Protein AF-A0A5C9B5H5-F1 (afdb_monomer_lite)

Foldseek 3Di:
DQDQPDPDPPCPLPGDGDDDDDDDQDDFDADPVPRDGDDDDDPPDPPDPQPQPPPRDPPVSCVCVLLPLVNLVNLLLVLQVLVCVQQVAGLFPVSNPDDPVGDGVDPVVSVVLSVVCNVVSNPPVVSNCVSCPDPLSVFAQDDDPVCPPPPNNSPHGDDDDDALQRVQQVLCVQFVFHFDFPPDDPPDGSVNDPFQDDDDPVPDDTTLSSVSNVVCFTARPSDPDPVSGDNDDDPVNVCCVPPNPSSVVSVPDPDTPVNVVVPDPDDPVRSD

Structure (mmCIF, N/CA/C/O backbone):
data_AF-A0A5C9B5H5-F1
#
_entry.id   AF-A0A5C9B5H5-F1
#
loop_
_atom_site.group_PDB
_atom_site.id
_atom_site.type_symbol
_atom_site.label_atom_id
_atom_site.label_alt_id
_atom_site.label_comp_id
_atom_site.label_asym_id
_atom_site.label_entity_id
_atom_site.label_seq_id
_atom_site.pdbx_PDB_ins_code
_atom_site.Cartn_x
_atom_site.Cartn_y
_atom_site.Cartn_z
_atom_site.occupancy
_atom_site.B_iso_or_equiv
_atom_site.auth_seq_id
_atom_site.auth_comp_id
_atom_site.auth_asym_id
_atom_site.auth_atom_id
_atom_site.pdbx_PDB_model_num
ATOM 1 N N . MET A 1 1 ? 6.352 35.646 -6.999 1.00 45.19 1 MET A N 1
ATOM 2 C CA . MET A 1 1 ? 7.616 35.586 -6.238 1.00 45.19 1 MET A CA 1
ATOM 3 C C . MET A 1 1 ? 7.716 34.156 -5.743 1.00 45.19 1 MET A C 1
ATOM 5 O O . MET A 1 1 ? 6.856 33.749 -4.980 1.00 45.19 1 MET A O 1
ATOM 9 N N . LEU A 1 2 ? 8.652 33.374 -6.286 1.00 51.72 2 LEU A N 1
ATOM 10 C CA . LEU A 1 2 ? 8.921 31.999 -5.851 1.00 51.72 2 LEU A CA 1
ATOM 11 C C . LEU A 1 2 ? 9.786 32.092 -4.595 1.00 51.72 2 LEU A C 1
ATOM 13 O O . LEU A 1 2 ? 11.011 32.042 -4.676 1.00 51.72 2 LEU A O 1
ATOM 17 N N . GLU A 1 3 ? 9.171 32.384 -3.458 1.00 57.03 3 GLU A N 1
ATOM 18 C CA . GLU A 1 3 ? 9.896 32.457 -2.195 1.00 57.03 3 GLU A CA 1
ATOM 19 C C . GLU A 1 3 ? 9.933 31.065 -1.573 1.00 57.03 3 GLU A C 1
ATOM 21 O O . GLU A 1 3 ? 8.892 30.519 -1.231 1.00 57.03 3 GLU A O 1
ATOM 26 N N . ASN A 1 4 ? 11.132 30.487 -1.453 1.00 61.94 4 ASN A N 1
ATOM 27 C CA . ASN A 1 4 ? 11.385 29.370 -0.547 1.00 61.94 4 ASN A CA 1
ATOM 28 C C . ASN A 1 4 ? 12.061 29.940 0.698 1.00 61.94 4 ASN A C 1
ATOM 30 O O . ASN A 1 4 ? 13.292 30.058 0.749 1.00 61.94 4 ASN A O 1
ATOM 34 N N . ASN A 1 5 ? 11.249 30.344 1.668 1.00 63.22 5 ASN A N 1
ATOM 35 C CA . ASN A 1 5 ? 11.733 30.954 2.898 1.00 63.22 5 ASN A CA 1
ATOM 36 C C . ASN A 1 5 ? 12.211 29.858 3.851 1.00 63.22 5 ASN A C 1
ATOM 38 O O . ASN A 1 5 ? 11.531 29.504 4.814 1.00 63.22 5 ASN A O 1
ATOM 42 N N . ARG A 1 6 ? 13.404 29.321 3.565 1.00 59.59 6 ARG A N 1
ATOM 43 C CA . ARG A 1 6 ? 14.090 28.393 4.466 1.00 59.59 6 ARG A CA 1
ATOM 44 C C . ARG A 1 6 ? 14.210 29.020 5.849 1.00 59.59 6 ARG A C 1
ATOM 46 O O . ARG A 1 6 ? 14.736 30.125 5.998 1.00 59.59 6 ARG A O 1
ATOM 53 N N . ARG A 1 7 ? 13.702 28.312 6.851 1.00 63.50 7 ARG A N 1
ATOM 54 C CA . ARG A 1 7 ? 13.659 28.756 8.243 1.00 63.50 7 ARG A CA 1
ATOM 55 C C . ARG A 1 7 ? 14.968 28.433 8.963 1.00 63.50 7 ARG A C 1
ATOM 57 O O . ARG A 1 7 ? 15.352 29.186 9.855 1.00 63.50 7 ARG A O 1
ATOM 64 N N . ASP A 1 8 ? 15.678 27.363 8.580 1.00 65.56 8 ASP A N 1
ATOM 65 C CA . ASP A 1 8 ? 17.023 27.051 9.091 1.00 65.56 8 ASP A CA 1
ATOM 66 C C . ASP A 1 8 ? 17.850 26.137 8.154 1.00 65.56 8 ASP A C 1
ATOM 68 O O . ASP A 1 8 ? 17.659 26.135 6.949 1.00 65.56 8 ASP A O 1
ATOM 72 N N . LYS A 1 9 ? 18.871 25.434 8.674 1.00 63.06 9 LYS A N 1
ATOM 73 C CA . LYS A 1 9 ? 19.721 24.509 7.891 1.00 63.06 9 LYS A CA 1
ATOM 74 C C . LYS A 1 9 ? 19.191 23.069 7.855 1.00 63.06 9 LYS A C 1
ATOM 76 O O . LYS A 1 9 ? 19.747 22.246 7.134 1.00 63.06 9 LYS A O 1
ATOM 81 N N . ASN A 1 10 ? 18.171 22.763 8.655 1.00 57.28 10 ASN A N 1
ATOM 82 C CA . ASN A 1 10 ? 17.611 21.424 8.841 1.00 57.28 10 ASN A CA 1
ATOM 83 C C . ASN A 1 10 ? 16.312 21.223 8.041 1.00 57.28 10 ASN A C 1
ATOM 85 O O . ASN A 1 10 ? 15.634 20.214 8.212 1.00 57.28 10 ASN A O 1
ATOM 89 N N . ASP A 1 11 ? 15.933 22.184 7.202 1.00 59.56 11 ASP A N 1
ATOM 90 C CA . ASP A 1 11 ? 14.766 22.153 6.315 1.00 59.56 11 ASP A CA 1
ATOM 91 C C . ASP A 1 11 ? 15.135 21.726 4.883 1.00 59.56 11 ASP A C 1
ATOM 93 O O . ASP A 1 11 ? 14.409 21.985 3.931 1.00 59.56 11 ASP A O 1
ATOM 97 N N . SER A 1 12 ? 16.258 21.023 4.703 1.00 61.53 12 SER A N 1
ATOM 98 C CA . SER A 1 12 ? 16.787 20.643 3.385 1.00 61.53 12 SER A CA 1
ATOM 99 C C . SER A 1 12 ? 15.827 19.822 2.515 1.00 61.53 12 SER A C 1
ATOM 101 O O . SER A 1 12 ? 16.039 19.733 1.305 1.00 61.53 12 SER A O 1
ATOM 103 N N . HIS A 1 13 ? 14.790 19.235 3.114 1.00 64.94 13 HIS A N 1
ATOM 104 C CA . HIS A 1 13 ? 13.766 18.432 2.443 1.00 64.94 13 HIS A CA 1
ATOM 105 C C . HIS A 1 13 ? 12.371 19.078 2.459 1.00 64.94 13 HIS A C 1
ATOM 107 O O . HIS A 1 13 ? 11.428 18.472 1.958 1.00 64.94 13 HIS A O 1
ATOM 113 N N . GLU A 1 14 ? 12.224 20.281 3.017 1.00 62.62 14 GLU A N 1
ATOM 114 C CA . GLU A 1 14 ? 10.952 20.993 3.130 1.00 62.62 14 GLU A CA 1
ATOM 115 C C . GLU A 1 14 ? 11.030 22.304 2.336 1.00 62.62 14 GLU A C 1
ATOM 117 O O . GLU A 1 14 ? 11.987 23.069 2.445 1.00 62.62 14 GLU A O 1
ATOM 122 N N . PHE A 1 15 ? 10.041 22.538 1.477 1.00 63.75 15 PHE A N 1
ATOM 123 C CA . PHE A 1 15 ? 9.912 23.785 0.728 1.00 63.75 15 PHE A CA 1
ATOM 124 C C . PHE A 1 15 ? 8.739 24.566 1.315 1.00 63.75 15 PHE A C 1
ATOM 126 O O . PHE A 1 15 ? 7.599 24.110 1.241 1.00 63.75 15 PHE A O 1
ATOM 133 N N . ASP A 1 16 ? 9.025 25.728 1.903 1.00 63.22 16 ASP A N 1
ATOM 134 C CA . ASP A 1 16 ? 8.002 26.634 2.428 1.00 63.22 16 ASP A CA 1
ATOM 135 C C . ASP A 1 16 ? 7.715 27.711 1.374 1.00 63.22 16 ASP A C 1
ATOM 137 O O . ASP A 1 16 ? 8.462 28.686 1.255 1.00 63.22 16 ASP A O 1
ATOM 141 N N . GLY A 1 17 ? 6.684 27.473 0.553 1.00 68.00 17 GLY A N 1
ATOM 142 C CA . GLY A 1 17 ? 6.250 28.360 -0.531 1.00 68.00 17 GLY A CA 1
ATOM 143 C C . GLY A 1 17 ? 5.929 27.639 -1.845 1.00 68.00 17 GLY A C 1
ATOM 144 O O . GLY A 1 17 ? 5.701 26.429 -1.880 1.00 68.00 17 GLY A O 1
ATOM 145 N N . GLU A 1 18 ? 5.882 28.390 -2.947 1.00 69.00 18 GLU A N 1
ATOM 146 C CA . GLU A 1 18 ? 5.609 27.849 -4.285 1.00 69.00 18 GLU A CA 1
ATOM 147 C C . GLU A 1 18 ? 6.889 27.326 -4.950 1.00 69.00 18 GLU A C 1
ATOM 149 O O . GLU A 1 18 ? 7.881 28.047 -5.085 1.00 69.00 18 GLU A O 1
ATOM 154 N N . GLN A 1 19 ? 6.848 26.081 -5.433 1.00 69.25 19 GLN A N 1
ATOM 155 C CA . GLN A 1 19 ? 7.925 25.483 -6.216 1.00 69.25 19 GLN A CA 1
ATOM 156 C C . GLN A 1 19 ? 7.502 25.332 -7.679 1.00 69.25 19 GLN A C 1
ATOM 158 O O . GLN A 1 19 ? 6.581 24.583 -8.000 1.00 69.25 19 GLN A O 1
ATOM 163 N N . LEU A 1 20 ? 8.228 25.995 -8.582 1.00 74.50 20 LEU A N 1
ATOM 164 C CA . LEU A 1 20 ? 8.166 25.700 -10.012 1.00 74.50 20 LEU A CA 1
ATOM 165 C C . LEU A 1 20 ? 9.293 24.734 -10.365 1.00 74.50 20 LEU A C 1
ATOM 167 O O . LEU A 1 20 ? 10.471 25.092 -10.343 1.00 74.50 20 LEU A O 1
ATOM 171 N N . VAL A 1 21 ? 8.920 23.499 -10.687 1.00 74.25 21 VAL A N 1
ATOM 172 C CA . VAL A 1 21 ? 9.839 22.508 -11.248 1.00 74.25 21 VAL A CA 1
ATOM 173 C C . VAL A 1 21 ? 9.784 22.640 -12.763 1.00 74.25 21 VAL A C 1
ATOM 175 O O . VAL A 1 21 ? 8.782 22.305 -13.389 1.00 74.25 21 VAL A O 1
ATOM 178 N N . LEU A 1 22 ? 10.859 23.160 -13.349 1.00 76.62 22 LEU A N 1
ATOM 179 C CA . LEU A 1 22 ? 11.021 23.250 -14.797 1.00 76.62 22 LEU A CA 1
ATOM 180 C C . LEU A 1 22 ? 11.873 22.076 -15.278 1.00 76.62 22 LEU A C 1
ATOM 182 O O . LEU A 1 22 ? 12.893 21.749 -14.669 1.00 76.62 22 LEU A O 1
ATOM 186 N N . ILE A 1 23 ? 11.471 21.458 -16.386 1.00 72.31 23 ILE A N 1
ATOM 187 C CA . ILE A 1 23 ? 12.303 20.472 -17.075 1.00 72.31 23 ILE A CA 1
ATOM 188 C C . ILE A 1 23 ? 13.413 21.256 -17.779 1.00 72.31 23 ILE A C 1
ATOM 190 O O . ILE A 1 23 ? 13.152 22.009 -18.713 1.00 72.31 23 ILE A O 1
ATOM 194 N N . GLY A 1 24 ? 14.643 21.139 -17.278 1.00 68.81 24 GLY A N 1
ATOM 195 C CA . GLY A 1 24 ? 15.798 21.801 -17.882 1.00 68.81 24 GLY A CA 1
ATOM 196 C C . GLY A 1 24 ? 16.137 21.216 -19.254 1.00 68.81 24 GLY A C 1
ATOM 197 O O . GLY A 1 24 ? 15.917 20.029 -19.500 1.00 68.81 24 GLY A O 1
ATOM 198 N N . GLU A 1 25 ? 16.720 22.037 -20.131 1.00 66.62 25 GLU A N 1
ATOM 199 C CA . GLU A 1 25 ? 17.268 21.562 -21.403 1.00 66.62 25 GLU A CA 1
ATOM 200 C C . GLU A 1 25 ? 18.340 20.490 -21.141 1.00 66.62 25 GLU A C 1
ATOM 202 O O . GLU A 1 25 ? 19.227 20.642 -20.293 1.00 66.62 25 GLU A O 1
ATOM 207 N N . GLY A 1 26 ? 18.186 19.347 -21.813 1.00 64.31 26 GLY A N 1
ATOM 208 C CA . GLY A 1 26 ? 18.830 18.093 -21.443 1.00 64.31 26 GLY A CA 1
ATOM 209 C C . GLY A 1 26 ? 20.351 18.134 -21.557 1.00 64.31 26 GLY A C 1
ATOM 210 O O . GLY A 1 26 ? 20.898 17.988 -22.646 1.00 64.31 26 GLY A O 1
ATOM 211 N N . LYS A 1 27 ? 21.048 18.219 -20.419 1.00 66.88 27 LYS A N 1
ATOM 212 C CA . LYS A 1 27 ? 22.466 17.845 -20.358 1.00 66.88 27 LYS A CA 1
ATOM 213 C C . LYS A 1 27 ? 22.592 16.360 -20.687 1.00 66.88 27 LYS A C 1
ATOM 215 O O . LYS A 1 27 ? 21.890 15.526 -20.110 1.00 66.88 27 LYS A O 1
ATOM 220 N N . GLU A 1 28 ? 23.457 16.024 -21.634 1.00 75.62 28 GLU A N 1
ATOM 221 C CA . GLU A 1 28 ? 23.767 14.626 -21.913 1.00 75.62 28 GLU A CA 1
ATOM 222 C C . GLU A 1 28 ? 24.648 14.058 -20.801 1.00 75.62 28 GLU A C 1
ATOM 224 O O . GLU A 1 28 ? 25.483 14.756 -20.225 1.00 75.62 28 GLU A O 1
ATOM 229 N N . VAL A 1 29 ? 24.424 12.790 -20.457 1.00 83.44 29 VAL A N 1
ATOM 230 C CA . VAL A 1 29 ? 25.244 12.113 -19.453 1.00 83.44 29 VAL A CA 1
ATOM 231 C C . VAL A 1 29 ? 26.557 11.723 -20.117 1.00 83.44 29 VAL A C 1
ATOM 233 O O . VAL A 1 29 ? 26.561 10.996 -21.109 1.00 83.44 29 VAL A O 1
ATOM 236 N N . GLU A 1 30 ? 27.671 12.195 -19.571 1.00 87.62 30 GLU A N 1
ATOM 237 C CA . GLU A 1 30 ? 29.000 11.805 -20.032 1.00 87.62 30 GLU A CA 1
ATOM 238 C C . GLU A 1 30 ? 29.444 10.504 -19.367 1.00 87.62 30 GLU A C 1
ATOM 240 O O . GLU A 1 30 ? 29.241 10.271 -18.174 1.00 87.62 30 GLU A O 1
ATOM 245 N N . HIS A 1 31 ? 30.086 9.637 -20.143 1.00 85.50 31 HIS A N 1
ATOM 246 C CA . HIS A 1 31 ? 30.680 8.424 -19.613 1.00 85.50 31 HIS A CA 1
ATOM 247 C C . HIS A 1 31 ? 31.896 8.785 -18.737 1.00 85.50 31 HIS A C 1
ATOM 249 O O . HIS A 1 31 ? 32.876 9.317 -19.269 1.00 85.50 31 HIS A O 1
ATOM 255 N N . PRO A 1 32 ? 31.925 8.421 -17.440 1.00 86.81 32 PRO A N 1
ATOM 256 C CA . PRO A 1 32 ? 32.928 8.919 -16.491 1.00 86.81 32 PRO A CA 1
ATOM 257 C C . PRO A 1 32 ? 34.370 8.558 -16.873 1.00 86.81 32 PRO A C 1
ATOM 259 O O . PRO A 1 32 ? 35.293 9.310 -16.590 1.00 86.81 32 PRO A O 1
ATOM 262 N N . GLY A 1 33 ? 34.574 7.426 -17.557 1.00 89.56 33 GLY A N 1
ATOM 263 C CA . GLY A 1 33 ? 35.902 7.005 -18.017 1.00 89.56 33 GLY A CA 1
ATOM 264 C C . GLY A 1 33 ? 36.345 7.549 -19.381 1.00 89.56 33 GLY A C 1
ATOM 265 O O . GLY A 1 33 ? 37.522 7.450 -19.700 1.00 89.56 33 GLY A O 1
ATOM 266 N N . THR A 1 34 ? 35.437 8.072 -20.218 1.00 88.81 34 THR A N 1
ATOM 267 C CA . THR A 1 34 ? 35.788 8.497 -21.594 1.00 88.81 34 THR A CA 1
ATOM 268 C C . THR A 1 34 ? 35.436 9.950 -21.899 1.00 88.81 34 THR A C 1
ATOM 270 O O . THR A 1 34 ? 35.862 10.451 -22.936 1.00 88.81 34 THR A O 1
ATOM 273 N N . GLY A 1 35 ? 34.648 10.616 -21.046 1.00 86.12 35 GLY A N 1
ATOM 274 C CA . GLY A 1 35 ? 34.147 11.978 -21.263 1.00 86.12 35 GLY A CA 1
ATOM 275 C C . GLY A 1 35 ? 33.206 12.112 -22.464 1.00 86.12 35 GLY A C 1
ATOM 276 O O . GLY A 1 35 ? 32.806 13.211 -22.823 1.00 86.12 35 GLY A O 1
ATOM 277 N N . LYS A 1 36 ? 32.863 11.005 -23.136 1.00 87.38 36 LYS A N 1
ATOM 278 C CA . LYS A 1 36 ? 31.968 11.028 -24.293 1.00 87.38 36 LYS A CA 1
ATOM 279 C C . LYS A 1 36 ? 30.525 11.038 -23.824 1.00 87.38 36 LYS A C 1
ATOM 281 O O . LYS A 1 36 ? 30.162 10.276 -22.926 1.00 87.38 36 LYS A O 1
ATOM 286 N N . SER A 1 37 ? 29.705 11.837 -24.496 1.00 84.38 37 SER A N 1
ATOM 287 C CA . SER A 1 37 ? 28.258 11.788 -24.330 1.00 84.38 37 SER A CA 1
ATOM 288 C C . SER A 1 37 ? 27.713 10.385 -24.624 1.00 84.38 37 SER A C 1
ATOM 290 O O . SER A 1 37 ? 28.080 9.742 -25.616 1.00 84.38 37 SER A O 1
ATOM 292 N N . VAL A 1 38 ? 26.834 9.913 -23.743 1.00 83.56 38 VAL A N 1
ATOM 293 C CA . VAL A 1 38 ? 26.143 8.632 -23.855 1.00 83.56 38 VAL A CA 1
ATOM 294 C C . VAL A 1 38 ? 24.734 8.870 -24.385 1.00 83.56 38 VAL A C 1
ATOM 296 O O . VAL A 1 38 ? 23.916 9.540 -23.754 1.00 83.56 38 VAL A O 1
ATOM 299 N N . LYS A 1 39 ? 24.417 8.251 -25.527 1.00 78.94 39 LYS A N 1
ATOM 300 C CA . LYS A 1 39 ? 23.046 8.244 -26.044 1.00 78.94 39 LYS A CA 1
ATOM 301 C C . LYS A 1 39 ? 22.150 7.377 -25.150 1.00 78.94 39 LYS A C 1
ATOM 303 O O . LYS A 1 39 ? 22.544 6.251 -24.827 1.00 78.94 39 LYS A O 1
ATOM 308 N N . PRO A 1 40 ? 20.953 7.857 -24.766 1.00 78.69 40 PRO A N 1
ATOM 309 C CA . PRO A 1 40 ? 20.030 7.071 -23.961 1.00 78.69 40 PRO A CA 1
ATOM 310 C C . PRO A 1 40 ? 19.573 5.822 -24.721 1.00 78.69 40 PRO A C 1
ATOM 312 O O . PRO A 1 40 ? 19.492 5.810 -25.950 1.00 78.69 40 PRO A O 1
ATOM 315 N N . ARG A 1 41 ? 19.260 4.766 -23.968 1.00 79.12 41 ARG A N 1
ATOM 316 C CA . ARG A 1 41 ? 18.706 3.510 -24.480 1.00 79.12 41 ARG A CA 1
ATOM 317 C C . ARG A 1 41 ? 17.720 2.931 -23.477 1.00 79.12 41 ARG A C 1
ATOM 319 O O . ARG A 1 41 ? 17.881 3.137 -22.274 1.00 79.12 41 ARG A O 1
ATOM 326 N N . PHE A 1 42 ? 16.752 2.169 -23.965 1.00 82.25 42 PHE A N 1
ATOM 327 C CA . PHE A 1 42 ? 15.857 1.418 -23.099 1.00 82.25 42 PHE A CA 1
ATOM 328 C C . PHE A 1 42 ? 16.521 0.143 -22.576 1.00 82.25 42 PHE A C 1
ATOM 330 O O . PHE A 1 42 ? 17.513 -0.358 -23.118 1.00 82.25 42 PHE A O 1
ATOM 337 N N . LEU A 1 43 ? 15.984 -0.383 -21.478 1.00 82.19 43 LEU A N 1
ATOM 338 C CA . LEU A 1 43 ? 16.481 -1.620 -20.895 1.00 82.19 43 LEU A CA 1
ATOM 339 C C . LEU A 1 43 ? 16.185 -2.796 -21.837 1.00 82.19 43 LEU A C 1
ATOM 341 O O . LEU A 1 43 ? 15.098 -2.895 -22.397 1.00 82.19 43 LEU A O 1
ATOM 345 N N . SER A 1 44 ? 17.148 -3.709 -21.986 1.00 74.56 44 SER A N 1
ATOM 346 C CA . SER A 1 44 ? 17.004 -4.937 -22.785 1.00 74.56 44 SER A CA 1
ATOM 347 C C . SER A 1 44 ? 16.702 -4.738 -24.284 1.00 74.56 44 SER A C 1
ATOM 349 O O . SER A 1 44 ? 16.398 -5.716 -24.961 1.00 74.56 44 SER A O 1
ATOM 351 N N . THR A 1 45 ? 16.856 -3.530 -24.842 1.00 68.62 45 THR A N 1
ATOM 352 C CA . THR A 1 45 ? 16.792 -3.323 -26.298 1.00 68.62 45 THR A CA 1
ATOM 353 C C . THR A 1 45 ? 18.155 -3.591 -26.957 1.00 68.62 45 THR A C 1
ATOM 355 O O . THR A 1 45 ? 19.182 -3.143 -26.429 1.00 68.62 45 THR A O 1
ATOM 358 N N . PRO A 1 46 ? 18.203 -4.291 -28.112 1.00 63.28 46 PRO A N 1
ATOM 359 C CA . PRO A 1 46 ? 19.422 -4.401 -28.914 1.00 63.28 46 PRO A CA 1
ATOM 360 C C . PRO A 1 46 ? 19.926 -3.014 -29.352 1.00 63.28 46 PRO A C 1
ATOM 362 O O . PRO A 1 46 ? 19.218 -2.023 -29.204 1.00 63.28 46 PRO A O 1
ATOM 365 N N . HIS A 1 47 ? 21.145 -2.935 -29.901 1.00 53.94 47 HIS A N 1
ATOM 366 C CA . HIS A 1 47 ? 21.910 -1.701 -30.195 1.00 53.94 47 HIS A CA 1
ATOM 367 C C . HIS A 1 47 ? 21.273 -0.745 -31.235 1.00 53.94 47 HIS A C 1
ATOM 369 O O . HIS A 1 47 ? 21.947 0.137 -31.765 1.00 53.94 47 HIS A O 1
ATOM 375 N N . SER A 1 48 ? 19.994 -0.920 -31.560 1.00 50.31 48 SER A N 1
ATOM 376 C CA . SER A 1 48 ? 19.270 -0.073 -32.497 1.00 50.31 48 SER A CA 1
ATOM 377 C C . SER A 1 48 ? 19.000 1.301 -31.874 1.00 50.31 48 SER A C 1
ATOM 379 O O . SER A 1 48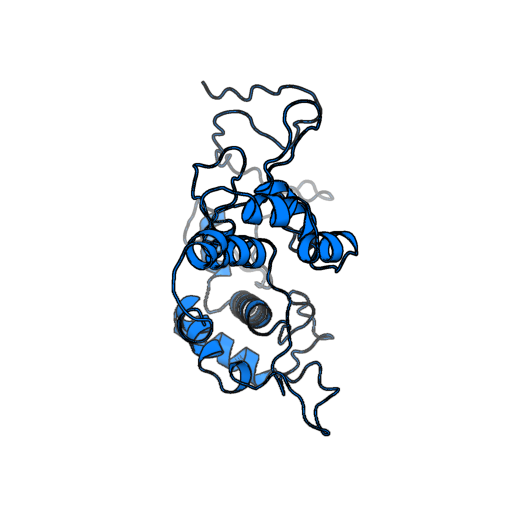 ? 18.658 1.371 -30.689 1.00 50.31 48 SER A O 1
ATOM 381 N N . PRO A 1 49 ? 19.128 2.398 -32.643 1.00 54.31 49 PRO A N 1
ATOM 382 C CA . PRO A 1 49 ? 18.724 3.715 -32.173 1.00 54.31 49 PRO A CA 1
ATOM 383 C C . PRO A 1 49 ? 17.257 3.687 -31.737 1.00 54.31 49 PRO A C 1
ATOM 385 O O . PRO A 1 49 ? 16.422 3.043 -32.376 1.00 54.31 49 PRO A O 1
ATOM 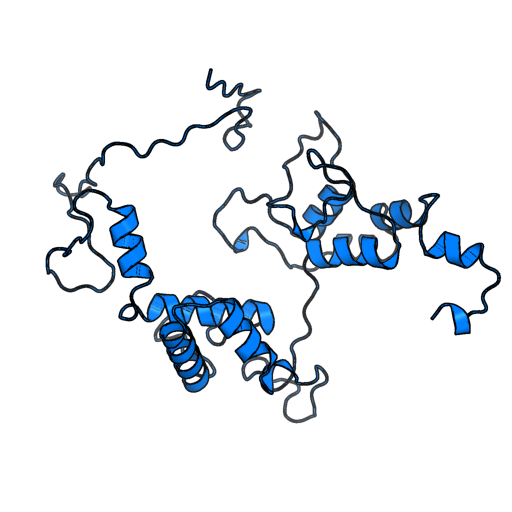388 N N . LEU A 1 50 ? 16.968 4.376 -30.632 1.00 60.75 50 LEU A N 1
ATOM 389 C CA . LEU A 1 50 ? 15.609 4.588 -30.156 1.00 60.75 50 LEU A CA 1
ATOM 390 C C . LEU A 1 50 ? 14.803 5.235 -31.285 1.00 60.75 50 LEU A C 1
ATOM 392 O O . LEU A 1 50 ? 15.102 6.356 -31.691 1.00 60.75 50 LEU A O 1
ATOM 396 N N . SER A 1 51 ? 13.794 4.533 -31.798 1.00 58.34 51 SER A N 1
ATOM 397 C CA . SER A 1 51 ? 12.757 5.184 -32.589 1.00 58.34 51 SER A CA 1
ATOM 398 C C . SER A 1 51 ? 11.916 5.969 -31.592 1.00 58.34 51 SER A C 1
ATOM 400 O O . SER A 1 51 ? 11.089 5.390 -30.894 1.00 58.34 51 SER A O 1
ATOM 402 N N . THR A 1 52 ? 12.220 7.253 -31.434 1.00 64.12 52 THR A N 1
ATOM 403 C CA . THR A 1 52 ? 11.539 8.146 -30.497 1.00 64.12 52 THR A CA 1
ATOM 404 C C . THR A 1 52 ? 10.363 8.802 -31.217 1.00 64.12 52 THR A C 1
ATOM 406 O O . THR A 1 52 ? 10.603 9.710 -32.018 1.00 64.12 52 THR A O 1
ATOM 409 N N . PRO A 1 53 ? 9.107 8.365 -30.999 1.00 63.75 53 PRO A N 1
ATOM 410 C CA . PRO A 1 53 ? 7.938 9.043 -31.567 1.00 63.75 53 PRO A CA 1
ATOM 411 C C . PRO A 1 53 ? 7.857 10.514 -31.137 1.00 63.75 53 PRO A C 1
ATOM 413 O O . PRO A 1 53 ? 7.319 11.341 -31.869 1.00 63.75 53 PRO A O 1
ATOM 416 N N . HIS A 1 54 ? 8.457 10.852 -29.994 1.00 73.75 54 HIS A N 1
ATOM 417 C CA . HIS A 1 54 ? 8.567 12.213 -29.491 1.00 73.75 54 HIS A CA 1
ATOM 418 C C . HIS A 1 54 ? 10.013 12.694 -29.650 1.00 73.75 54 HIS A C 1
ATOM 420 O O . HIS A 1 54 ? 10.863 12.362 -28.826 1.00 73.75 54 HIS A O 1
ATOM 426 N N . SER A 1 55 ? 10.316 13.445 -30.716 1.00 66.69 55 SER A N 1
ATOM 427 C CA . SER A 1 55 ? 11.686 13.889 -31.046 1.00 66.69 55 SER A CA 1
ATOM 428 C C . SER A 1 55 ? 12.390 14.610 -29.895 1.00 66.69 55 SER A C 1
ATOM 430 O O . SER A 1 55 ? 13.594 14.439 -29.720 1.00 66.69 55 SER A O 1
ATOM 432 N N . ASP A 1 56 ? 11.628 15.342 -29.078 1.00 71.81 56 ASP A N 1
ATOM 433 C CA . ASP A 1 56 ? 12.179 16.269 -28.086 1.00 71.81 56 ASP A CA 1
ATOM 434 C C . ASP A 1 56 ? 11.787 15.939 -26.635 1.00 71.81 56 ASP A C 1
ATOM 436 O O . ASP A 1 56 ? 12.304 16.556 -25.705 1.00 71.81 56 ASP A O 1
ATOM 440 N N . ASP A 1 57 ? 10.934 14.929 -26.406 1.00 79.69 57 ASP A N 1
ATOM 441 C CA . ASP A 1 57 ? 10.473 14.566 -25.059 1.00 79.69 57 ASP A CA 1
ATOM 442 C C . ASP A 1 57 ? 10.937 13.164 -24.644 1.00 79.69 57 ASP A C 1
ATOM 444 O O . ASP A 1 57 ? 10.322 12.131 -24.923 1.00 79.69 57 ASP A O 1
ATOM 448 N N . ARG A 1 58 ? 12.067 13.125 -23.933 1.00 78.81 58 ARG A N 1
ATOM 449 C CA . ARG A 1 58 ? 12.642 11.882 -23.402 1.00 78.81 58 ARG A CA 1
ATOM 450 C C . ARG A 1 58 ? 11.731 11.204 -22.372 1.00 78.81 58 ARG A C 1
ATOM 452 O O . ARG A 1 58 ? 11.768 9.979 -22.287 1.00 78.81 58 ARG A O 1
ATOM 459 N N . LEU A 1 59 ? 10.937 11.958 -21.607 1.00 81.88 59 LEU A N 1
ATOM 460 C CA . LEU A 1 59 ? 10.053 11.396 -20.582 1.00 81.88 59 LEU A CA 1
ATOM 461 C C . LEU A 1 59 ? 8.862 10.687 -21.223 1.00 81.88 59 LEU A C 1
ATOM 463 O O . LEU A 1 59 ? 8.559 9.562 -20.829 1.00 81.88 59 LEU A O 1
ATOM 467 N N . LEU A 1 60 ? 8.255 11.289 -22.250 1.00 83.75 60 LEU A N 1
ATOM 468 C CA . LEU A 1 60 ? 7.182 10.643 -23.012 1.00 83.75 60 LEU A CA 1
ATOM 469 C C . LEU A 1 60 ? 7.668 9.365 -23.699 1.00 83.75 60 LEU A C 1
ATOM 471 O O . LEU A 1 60 ? 7.036 8.324 -23.562 1.00 83.75 60 LEU A O 1
ATOM 475 N N . ASN A 1 61 ? 8.848 9.392 -24.328 1.00 84.81 61 ASN A N 1
ATOM 476 C CA . ASN A 1 61 ? 9.418 8.181 -24.928 1.00 84.81 61 ASN A CA 1
ATOM 477 C C . ASN A 1 61 ? 9.616 7.052 -23.894 1.00 84.81 61 ASN A C 1
ATOM 479 O O . ASN A 1 61 ? 9.359 5.886 -24.194 1.00 84.81 61 ASN A O 1
ATOM 483 N N . VAL A 1 62 ? 10.080 7.374 -22.678 1.00 85.75 62 VAL A N 1
ATOM 484 C CA . VAL A 1 62 ? 10.205 6.388 -21.590 1.00 85.75 62 VAL A CA 1
ATOM 485 C C . VAL A 1 62 ? 8.834 5.886 -21.142 1.00 85.75 62 VAL A C 1
ATOM 487 O O . VAL A 1 62 ? 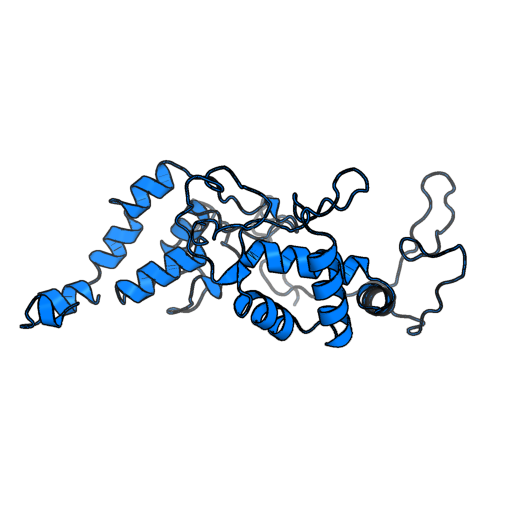8.697 4.685 -20.923 1.00 85.75 62 VAL A O 1
ATOM 490 N N . ALA A 1 63 ? 7.829 6.757 -21.026 1.00 87.50 63 ALA A N 1
ATOM 491 C CA . ALA A 1 63 ? 6.472 6.375 -20.640 1.00 87.50 63 ALA A CA 1
ATOM 492 C C . ALA A 1 63 ? 5.835 5.411 -21.657 1.00 87.50 63 ALA A C 1
ATOM 494 O O . ALA A 1 63 ? 5.300 4.373 -21.259 1.00 87.50 63 ALA A O 1
ATOM 495 N N . ASP A 1 64 ? 5.975 5.693 -22.953 1.00 86.94 64 ASP A N 1
ATOM 496 C CA . ASP A 1 64 ? 5.484 4.837 -24.039 1.00 86.94 64 ASP A CA 1
ATOM 497 C C . ASP A 1 64 ? 6.172 3.473 -24.041 1.00 86.94 64 ASP A C 1
ATOM 499 O O . ASP A 1 64 ? 5.535 2.432 -24.206 1.00 86.94 64 ASP A O 1
ATOM 503 N N . TRP A 1 65 ? 7.492 3.455 -23.840 1.00 87.06 65 TRP A N 1
ATOM 504 C CA . TRP A 1 65 ? 8.238 2.204 -23.760 1.00 87.06 65 TRP A CA 1
ATOM 505 C C . TRP A 1 65 ? 7.874 1.400 -22.510 1.00 87.06 65 TRP A C 1
ATOM 507 O O . TRP A 1 65 ? 7.693 0.182 -22.585 1.00 87.06 65 TRP A O 1
ATOM 517 N N . LEU A 1 66 ? 7.757 2.067 -21.360 1.00 87.00 66 LEU A N 1
ATOM 518 C CA . LEU A 1 66 ? 7.443 1.426 -20.088 1.00 87.00 66 LEU A CA 1
ATOM 519 C C . LEU A 1 66 ? 6.058 0.775 -20.132 1.00 87.00 66 LEU A C 1
ATOM 521 O O . LEU A 1 66 ? 5.914 -0.364 -19.703 1.00 87.00 66 LEU A O 1
ATOM 525 N N . THR A 1 67 ? 5.080 1.470 -20.714 1.00 86.25 67 THR A N 1
ATOM 526 C CA . THR A 1 67 ? 3.690 1.010 -20.853 1.00 86.25 67 THR A CA 1
ATOM 527 C C . THR A 1 67 ? 3.424 0.288 -22.180 1.00 86.25 67 THR A C 1
ATOM 529 O O . THR A 1 67 ? 2.279 0.019 -22.539 1.00 86.25 67 THR A O 1
ATOM 532 N N . SER A 1 68 ? 4.473 -0.074 -22.925 1.00 87.06 68 SER A N 1
ATOM 533 C CA . SER A 1 68 ? 4.330 -0.838 -24.163 1.00 87.06 68 SER A CA 1
ATOM 534 C C . SER A 1 68 ? 3.839 -2.261 -23.865 1.00 87.06 68 SER A C 1
ATOM 536 O O . SER A 1 68 ? 4.401 -2.918 -22.986 1.00 87.06 68 SER A O 1
ATOM 538 N N . PRO A 1 69 ? 2.895 -2.824 -24.646 1.00 85.06 69 PRO A N 1
ATOM 539 C CA . PRO A 1 69 ? 2.498 -4.232 -24.514 1.00 85.06 69 PRO A CA 1
ATOM 540 C C . PRO A 1 69 ? 3.667 -5.205 -24.757 1.00 85.06 69 PRO A C 1
ATOM 542 O O . PRO A 1 69 ? 3.643 -6.342 -24.291 1.00 85.06 69 PRO A O 1
ATOM 545 N N . ASN A 1 70 ? 4.720 -4.753 -25.447 1.00 84.12 70 ASN A N 1
ATOM 546 C CA . ASN A 1 70 ? 5.942 -5.528 -25.666 1.00 84.12 70 ASN A CA 1
ATOM 547 C C . ASN A 1 70 ? 6.877 -5.527 -24.442 1.00 84.12 70 ASN A C 1
ATOM 549 O O . ASN A 1 70 ? 7.780 -6.360 -24.359 1.00 84.12 70 ASN A O 1
ATOM 553 N N . ASN A 1 71 ? 6.674 -4.621 -23.482 1.00 86.88 71 ASN A N 1
ATOM 554 C CA . ASN A 1 71 ? 7.414 -4.573 -22.226 1.00 86.88 71 ASN A CA 1
ATOM 555 C C . ASN A 1 71 ? 6.639 -5.284 -21.107 1.00 86.88 71 ASN A C 1
ATOM 557 O O . ASN A 1 71 ? 6.106 -4.667 -20.185 1.00 86.88 71 ASN A O 1
ATOM 561 N N . ARG A 1 72 ? 6.605 -6.620 -21.168 1.00 91.12 72 ARG A N 1
ATOM 562 C CA . ARG A 1 72 ? 5.857 -7.444 -20.200 1.00 91.12 72 ARG A CA 1
ATOM 563 C C . ARG A 1 72 ? 6.310 -7.270 -18.750 1.00 91.12 72 ARG A C 1
ATOM 565 O O . ARG A 1 72 ? 5.493 -7.421 -17.853 1.00 91.12 72 ARG A O 1
ATOM 572 N N . ARG A 1 73 ? 7.573 -6.897 -18.510 1.00 90.81 73 ARG A N 1
ATOM 573 C CA . ARG A 1 73 ? 8.125 -6.737 -17.152 1.00 90.81 73 ARG A CA 1
ATOM 574 C C . ARG A 1 73 ? 7.365 -5.705 -16.329 1.00 90.81 73 ARG A C 1
ATOM 576 O O . ARG A 1 73 ? 7.183 -5.899 -15.134 1.00 90.81 73 ARG A O 1
ATOM 583 N N . PHE A 1 74 ? 6.924 -4.619 -16.965 1.00 91.75 74 PHE A N 1
ATOM 584 C CA . PHE A 1 74 ? 6.117 -3.608 -16.290 1.00 91.75 74 PHE A CA 1
ATOM 585 C C . PHE A 1 74 ? 4.772 -4.189 -15.839 1.00 91.75 74 PHE A C 1
ATOM 587 O O . PHE A 1 74 ? 4.389 -4.029 -14.682 1.00 91.75 74 PHE A O 1
ATOM 594 N N . ALA A 1 75 ? 4.093 -4.919 -16.728 1.00 94.94 75 ALA A N 1
ATOM 595 C CA . ALA A 1 75 ? 2.831 -5.579 -16.417 1.00 94.94 75 ALA A CA 1
ATOM 596 C C . ALA A 1 75 ? 2.995 -6.637 -15.312 1.00 94.94 75 ALA A C 1
ATOM 598 O O . ALA A 1 75 ? 2.236 -6.616 -14.350 1.00 94.94 75 ALA A O 1
ATOM 599 N N . GLU A 1 76 ? 4.013 -7.498 -15.398 1.00 95.94 76 GLU A N 1
ATOM 600 C CA . GLU A 1 76 ? 4.304 -8.534 -14.394 1.00 95.94 76 GLU A CA 1
ATOM 601 C C . GLU A 1 76 ? 4.572 -7.928 -13.013 1.00 95.94 76 GLU A C 1
ATOM 603 O O . GLU A 1 76 ? 3.973 -8.351 -12.022 1.00 95.94 76 GLU A O 1
ATOM 608 N N . ALA A 1 77 ? 5.426 -6.901 -12.945 1.00 95.31 77 ALA A N 1
ATOM 609 C CA . ALA A 1 77 ? 5.727 -6.204 -11.699 1.00 95.31 77 ALA A CA 1
ATOM 610 C C . ALA A 1 77 ? 4.475 -5.535 -11.113 1.00 95.31 77 ALA A C 1
ATOM 612 O O . ALA A 1 77 ? 4.200 -5.662 -9.920 1.00 95.31 77 ALA A O 1
ATOM 613 N N . GLN A 1 78 ? 3.672 -4.867 -11.948 1.00 95.81 78 GLN A N 1
ATOM 614 C CA . GLN A 1 78 ? 2.463 -4.183 -11.497 1.00 95.81 78 GLN A CA 1
ATOM 615 C C . GLN A 1 78 ? 1.377 -5.162 -11.027 1.00 95.81 78 GLN A C 1
ATOM 617 O O . GLN A 1 78 ? 0.734 -4.908 -10.002 1.00 95.81 78 GLN A O 1
ATOM 622 N N . VAL A 1 79 ? 1.199 -6.282 -11.734 1.00 97.88 79 VAL A N 1
ATOM 623 C CA . VAL A 1 79 ? 0.289 -7.372 -11.358 1.00 97.88 79 VAL A CA 1
ATOM 624 C C . VAL A 1 79 ? 0.711 -7.983 -10.032 1.00 97.88 79 VAL A C 1
ATOM 626 O O . VAL A 1 79 ? -0.107 -8.062 -9.115 1.00 97.88 79 VAL A O 1
ATOM 629 N N . ASN A 1 80 ? 1.988 -8.352 -9.895 1.00 98.00 80 ASN A N 1
ATOM 630 C CA . ASN A 1 80 ? 2.520 -8.916 -8.659 1.00 98.00 80 ASN A CA 1
ATOM 631 C C . ASN A 1 80 ? 2.352 -7.950 -7.481 1.00 98.00 80 ASN A C 1
ATOM 633 O O . ASN A 1 80 ? 1.989 -8.359 -6.379 1.00 98.00 80 ASN A O 1
ATOM 637 N N . ARG A 1 81 ? 2.545 -6.650 -7.732 1.00 96.38 81 ARG A N 1
ATOM 638 C CA . ARG A 1 81 ? 2.398 -5.616 -6.712 1.00 96.38 81 ARG A CA 1
ATOM 639 C C . ARG A 1 81 ? 0.960 -5.442 -6.232 1.00 96.38 81 ARG A C 1
ATOM 641 O O . ARG A 1 81 ? 0.715 -5.345 -5.032 1.00 96.38 81 ARG A O 1
ATOM 648 N N . ILE A 1 82 ? -0.005 -5.437 -7.149 1.00 97.56 82 ILE A N 1
ATOM 649 C CA . ILE A 1 82 ? -1.433 -5.371 -6.800 1.00 97.56 82 ILE A CA 1
ATOM 650 C C . ILE A 1 82 ? -1.867 -6.650 -6.079 1.00 97.56 82 ILE A C 1
ATOM 652 O O . ILE A 1 82 ? -2.554 -6.570 -5.062 1.00 97.56 82 ILE A O 1
ATOM 656 N N . TRP A 1 83 ? -1.417 -7.812 -6.557 1.00 97.50 83 TRP A N 1
ATOM 657 C CA . TRP A 1 83 ? -1.647 -9.099 -5.904 1.00 97.50 83 TRP A CA 1
ATOM 658 C C . TRP A 1 83 ? -1.141 -9.092 -4.458 1.00 97.50 83 TRP A C 1
ATOM 660 O O . TRP A 1 83 ? -1.910 -9.384 -3.547 1.00 97.50 83 TRP A O 1
ATOM 670 N N . PHE A 1 84 ? 0.101 -8.659 -4.224 1.00 95.00 84 PHE A N 1
ATOM 671 C CA . PHE A 1 84 ? 0.670 -8.502 -2.883 1.00 95.00 84 PHE A CA 1
ATOM 672 C C . PHE A 1 84 ? -0.189 -7.601 -1.986 1.00 95.00 84 PHE A C 1
ATOM 674 O O . PHE A 1 84 ? -0.516 -7.977 -0.863 1.00 95.00 84 PHE A O 1
ATOM 681 N N . HIS A 1 85 ? -0.626 -6.435 -2.472 1.00 92.12 85 HIS A N 1
ATOM 682 C CA . HIS A 1 85 ? -1.454 -5.531 -1.666 1.00 92.12 85 HIS A CA 1
ATOM 683 C C . HIS A 1 85 ? -2.841 -6.099 -1.328 1.00 92.12 85 HIS A C 1
ATOM 685 O O . HIS A 1 85 ? -3.452 -5.660 -0.346 1.00 92.12 85 HIS A O 1
ATOM 691 N N . LEU A 1 86 ? -3.350 -7.050 -2.116 1.00 94.56 86 LEU A N 1
ATOM 692 C CA . LEU A 1 86 ? -4.634 -7.707 -1.879 1.00 94.56 86 LEU A CA 1
ATOM 693 C C . LEU A 1 86 ? -4.502 -8.960 -1.003 1.00 94.56 86 LEU A C 1
ATOM 695 O O . LEU A 1 86 ? -5.313 -9.130 -0.096 1.00 94.56 86 LEU A O 1
ATOM 699 N N . LEU A 1 87 ? -3.493 -9.798 -1.252 1.00 94.38 87 LEU A N 1
ATOM 700 C CA . LEU A 1 87 ? -3.321 -11.117 -0.627 1.00 94.38 87 LEU A CA 1
ATOM 701 C C . LEU A 1 87 ? -2.230 -11.172 0.453 1.00 94.38 87 LEU A C 1
ATOM 703 O O . LEU A 1 87 ? -2.076 -12.198 1.105 1.00 94.38 87 LEU A O 1
ATOM 707 N N . GLY A 1 88 ? -1.481 -10.090 0.668 1.00 91.00 88 GLY A N 1
ATOM 708 C CA . GLY A 1 88 ? -0.440 -9.980 1.699 1.00 91.00 88 GLY A CA 1
ATOM 709 C C . GLY A 1 88 ? 0.921 -10.563 1.308 1.00 91.00 88 GLY A C 1
ATOM 710 O O . GLY A 1 88 ? 1.913 -10.265 1.965 1.00 91.00 88 GLY A O 1
ATOM 711 N N . ARG A 1 89 ? 0.987 -11.343 0.224 1.00 93.81 89 ARG A N 1
ATOM 712 C CA . ARG A 1 89 ? 2.222 -11.896 -0.345 1.00 93.81 89 ARG A CA 1
ATOM 713 C C . ARG A 1 89 ? 2.168 -11.857 -1.869 1.00 93.81 89 ARG A C 1
ATOM 715 O O . ARG A 1 89 ? 1.103 -12.066 -2.445 1.00 93.81 89 ARG A O 1
ATOM 722 N N . GLY A 1 90 ? 3.297 -11.577 -2.519 1.00 95.62 90 GLY A N 1
ATOM 723 C CA . GLY A 1 90 ? 3.415 -11.596 -3.977 1.00 95.62 90 GLY A CA 1
ATOM 724 C C . GLY A 1 90 ? 3.498 -13.021 -4.524 1.00 95.62 90 GLY A C 1
ATOM 725 O O . GLY A 1 90 ? 3.911 -13.942 -3.824 1.00 95.62 90 GLY A O 1
ATOM 726 N N . ILE A 1 91 ? 3.124 -13.206 -5.790 1.00 97.31 91 ILE A N 1
ATOM 727 C CA . ILE A 1 91 ? 3.419 -14.442 -6.532 1.00 97.31 91 ILE A CA 1
ATOM 728 C C . ILE A 1 91 ? 4.940 -14.571 -6.710 1.00 97.31 91 ILE A C 1
ATOM 730 O O . ILE A 1 91 ? 5.493 -15.659 -6.603 1.00 97.31 91 ILE A O 1
ATOM 734 N N . VAL A 1 92 ? 5.620 -13.449 -6.948 1.00 97.31 92 VAL A N 1
ATOM 735 C CA . VAL A 1 92 ? 7.062 -13.297 -6.728 1.00 97.31 92 VAL A CA 1
ATOM 736 C C . VAL A 1 92 ? 7.241 -12.561 -5.408 1.00 97.31 92 VAL A C 1
ATOM 738 O O . VAL A 1 92 ? 6.641 -11.504 -5.202 1.00 97.31 92 VAL A O 1
ATOM 741 N N . ASP A 1 93 ? 8.041 -13.123 -4.511 1.00 94.31 93 ASP A N 1
ATOM 742 C CA . ASP A 1 93 ? 8.292 -12.560 -3.190 1.00 94.31 93 ASP A CA 1
ATOM 743 C C . ASP A 1 93 ? 9.796 -12.664 -2.867 1.00 94.31 93 ASP A C 1
ATOM 745 O O . ASP A 1 93 ? 10.357 -13.749 -3.032 1.00 94.31 93 ASP A O 1
ATOM 749 N N . PRO A 1 94 ? 10.490 -11.583 -2.462 1.00 93.25 94 PRO A N 1
ATOM 750 C CA . PRO A 1 94 ? 10.003 -10.210 -2.299 1.00 93.25 94 PRO A CA 1
ATOM 751 C C . PRO A 1 94 ? 9.398 -9.600 -3.573 1.00 93.25 94 PRO A C 1
ATOM 753 O O . PRO A 1 94 ? 9.796 -9.929 -4.687 1.00 93.25 94 PRO A O 1
ATOM 756 N N . ILE A 1 95 ? 8.438 -8.692 -3.388 1.00 91.38 95 ILE A N 1
ATOM 757 C CA . ILE A 1 95 ? 7.552 -8.130 -4.428 1.00 91.38 95 ILE A CA 1
ATOM 758 C C . ILE A 1 95 ? 8.263 -7.581 -5.680 1.00 91.38 95 ILE A C 1
ATOM 760 O O . ILE A 1 95 ? 7.719 -7.683 -6.781 1.00 91.38 95 ILE A O 1
ATOM 764 N N . ASP A 1 96 ? 9.474 -7.039 -5.514 1.00 89.44 96 ASP A N 1
ATOM 765 C CA . ASP A 1 96 ? 10.272 -6.405 -6.571 1.00 89.44 96 ASP A CA 1
ATOM 766 C C . ASP A 1 96 ? 11.469 -7.277 -7.023 1.00 89.44 96 ASP A C 1
ATOM 768 O O . ASP A 1 96 ? 12.249 -6.878 -7.889 1.00 89.44 96 ASP A O 1
ATOM 772 N N . ASP A 1 97 ? 11.638 -8.480 -6.461 1.00 93.00 97 ASP A N 1
ATOM 773 C CA . ASP A 1 97 ? 12.823 -9.322 -6.656 1.00 93.00 97 ASP A CA 1
ATOM 774 C C . ASP A 1 97 ? 12.681 -10.333 -7.809 1.00 93.00 97 ASP A C 1
ATOM 776 O O . ASP A 1 97 ? 12.784 -11.551 -7.639 1.00 93.00 97 ASP A O 1
ATOM 780 N N . PHE A 1 98 ? 12.450 -9.820 -9.018 1.00 92.31 98 PHE A N 1
ATOM 781 C CA . PHE A 1 98 ? 12.336 -10.630 -10.232 1.00 92.31 98 PHE A CA 1
ATOM 782 C C . PHE A 1 98 ? 13.713 -11.109 -10.715 1.00 92.31 98 PHE A C 1
ATOM 784 O O . PHE A 1 98 ? 14.413 -10.423 -11.466 1.00 92.31 98 PHE A O 1
ATOM 791 N N . ARG A 1 99 ? 14.104 -12.321 -10.307 1.00 92.94 99 ARG A N 1
ATOM 792 C CA . ARG A 1 99 ? 15.364 -12.968 -10.708 1.00 92.94 99 ARG A CA 1
ATOM 793 C C . ARG A 1 99 ? 15.116 -14.399 -11.163 1.00 92.94 99 ARG A C 1
ATOM 795 O O . ARG A 1 99 ? 14.220 -15.068 -10.671 1.00 92.94 99 ARG A O 1
ATOM 802 N N . ALA A 1 100 ? 15.976 -14.918 -12.039 1.00 90.19 100 ALA A N 1
ATOM 803 C CA . ALA A 1 100 ? 15.897 -16.317 -12.475 1.00 90.19 100 ALA A CA 1
ATOM 804 C C . ALA A 1 100 ? 16.020 -17.321 -11.308 1.00 90.19 100 ALA A C 1
ATOM 806 O O . ALA A 1 100 ? 15.503 -18.429 -11.387 1.00 90.19 100 ALA A O 1
ATOM 807 N N . THR A 1 101 ? 16.691 -16.924 -10.223 1.00 95.81 101 THR A N 1
ATOM 808 C CA . THR A 1 101 ? 16.840 -17.701 -8.983 1.00 95.81 101 THR A CA 1
ATOM 809 C C . THR A 1 101 ? 15.696 -17.497 -7.985 1.00 95.81 101 THR A C 1
ATOM 811 O O . THR A 1 101 ? 15.706 -18.141 -6.943 1.00 95.81 101 THR A O 1
ATOM 814 N N . ASN A 1 102 ? 14.745 -16.605 -8.277 1.00 95.56 102 ASN A N 1
ATOM 815 C CA . ASN A 1 102 ? 13.542 -16.355 -7.483 1.00 95.56 102 ASN A CA 1
ATOM 816 C C . ASN A 1 102 ? 12.294 -16.492 -8.379 1.00 95.56 102 ASN A C 1
ATOM 818 O O . ASN A 1 102 ? 11.695 -15.486 -8.772 1.00 95.56 102 ASN A O 1
ATOM 822 N N . PRO A 1 103 ? 11.957 -17.719 -8.816 1.00 95.38 103 PRO A N 1
ATOM 823 C CA . PRO A 1 103 ? 10.829 -17.929 -9.712 1.00 95.38 103 PRO A CA 1
ATOM 824 C C . PRO A 1 103 ? 9.492 -17.635 -9.006 1.00 95.38 103 PRO A C 1
ATOM 826 O O . PRO A 1 103 ? 9.388 -17.813 -7.793 1.00 95.38 103 PRO A O 1
ATOM 829 N N . PRO A 1 104 ? 8.442 -17.250 -9.755 1.00 96.75 104 PRO A N 1
ATOM 830 C CA . PRO A 1 104 ? 7.107 -17.079 -9.189 1.00 96.75 104 PRO A CA 1
ATOM 831 C C . PRO A 1 104 ? 6.597 -18.385 -8.563 1.00 96.75 104 PRO A C 1
ATOM 833 O O . PRO A 1 104 ? 6.759 -19.449 -9.164 1.00 96.75 104 PRO A O 1
ATOM 836 N N . SER A 1 105 ? 5.911 -18.309 -7.418 1.00 96.31 105 SER A N 1
ATOM 837 C CA . SER A 1 105 ? 5.292 -19.472 -6.762 1.00 96.31 105 SER A CA 1
ATOM 838 C C . SER A 1 105 ? 4.238 -20.139 -7.648 1.00 96.31 105 SER A C 1
ATOM 840 O O . SER A 1 105 ? 4.106 -21.360 -7.665 1.00 96.31 105 SER A O 1
ATOM 842 N N . ASN A 1 106 ? 3.531 -19.340 -8.453 1.00 95.88 106 ASN A N 1
ATOM 843 C CA . ASN A 1 106 ? 2.615 -19.820 -9.479 1.00 95.88 106 ASN A CA 1
ATOM 844 C C . ASN A 1 106 ? 2.805 -19.050 -10.803 1.00 95.88 106 ASN A C 1
ATOM 846 O O . ASN A 1 106 ? 2.141 -18.033 -11.037 1.00 95.88 106 ASN A O 1
ATOM 850 N N . PRO A 1 107 ? 3.691 -19.527 -11.700 1.00 96.44 107 PRO A N 1
ATOM 851 C CA . PRO A 1 107 ? 3.975 -18.850 -12.965 1.00 96.44 107 PRO A CA 1
ATOM 852 C C . PRO A 1 107 ? 2.755 -18.748 -13.884 1.00 96.44 107 PRO A C 1
ATOM 854 O O . PRO A 1 107 ? 2.597 -17.752 -14.583 1.00 96.44 107 PRO A O 1
ATOM 857 N N . ALA A 1 108 ? 1.869 -19.750 -13.867 1.00 97.19 108 ALA A N 1
ATOM 858 C CA . ALA A 1 108 ? 0.684 -19.768 -14.721 1.00 97.19 108 ALA A CA 1
ATOM 859 C C . ALA A 1 108 ? -0.304 -18.652 -14.349 1.00 97.19 108 ALA A C 1
ATOM 861 O O . ALA A 1 108 ? -0.823 -17.977 -15.235 1.00 97.19 108 ALA A O 1
ATOM 862 N N . VAL A 1 109 ? -0.519 -18.415 -13.049 1.00 96.94 109 VAL A N 1
ATOM 863 C CA . VAL A 1 109 ? -1.372 -17.314 -12.569 1.00 96.94 109 VAL A CA 1
ATOM 864 C C . VAL A 1 109 ? -0.762 -15.959 -12.924 1.00 96.94 109 VAL A C 1
ATOM 866 O O . VAL A 1 109 ? -1.474 -15.094 -13.431 1.00 96.94 109 VAL A O 1
ATOM 869 N N . LEU A 1 110 ? 0.549 -15.780 -12.719 1.00 97.88 110 LEU A N 1
ATOM 870 C CA . LEU A 1 110 ? 1.220 -14.523 -13.059 1.00 97.88 110 LEU A CA 1
ATOM 871 C C . LEU A 1 110 ? 1.114 -14.214 -14.557 1.00 97.88 110 LEU A C 1
ATOM 873 O O . LEU A 1 110 ? 0.779 -13.088 -14.921 1.00 97.88 110 LEU A O 1
ATOM 877 N N . VAL A 1 111 ? 1.355 -15.205 -15.421 1.00 98.00 111 VAL A N 1
ATOM 878 C CA . VAL A 1 111 ? 1.227 -15.049 -16.877 1.00 98.00 111 VAL A CA 1
ATOM 879 C C . VAL A 1 111 ? -0.210 -14.703 -17.262 1.00 98.00 111 VAL A C 1
ATOM 881 O O . VAL A 1 111 ? -0.410 -13.722 -17.973 1.00 98.00 111 VAL A O 1
ATOM 884 N N . ALA A 1 112 ? -1.201 -15.435 -16.743 1.00 98.19 112 ALA A N 1
ATOM 885 C CA . ALA A 1 112 ? -2.607 -15.204 -17.068 1.00 98.19 112 ALA A CA 1
ATOM 886 C C . ALA A 1 112 ? -3.080 -13.794 -16.674 1.00 98.19 112 ALA A C 1
ATOM 888 O O . ALA A 1 112 ? -3.697 -13.106 -17.482 1.00 98.19 112 ALA A O 1
ATOM 889 N N . LEU A 1 113 ? -2.748 -13.336 -15.462 1.00 98.25 113 LEU A N 1
ATOM 890 C CA . LEU A 1 113 ? -3.098 -11.988 -15.004 1.00 98.25 113 LEU A CA 1
ATOM 891 C C . LEU A 1 113 ? -2.335 -10.897 -15.763 1.00 98.25 113 LEU A C 1
ATOM 893 O O . LEU A 1 113 ? -2.872 -9.820 -15.993 1.00 98.25 113 LEU A O 1
ATOM 897 N N . THR A 1 114 ? -1.093 -11.166 -16.168 1.00 97.75 114 THR A N 1
ATOM 898 C CA . THR A 1 114 ? -0.295 -10.239 -16.985 1.00 97.75 114 THR A CA 1
ATOM 899 C C . THR A 1 114 ? -0.901 -10.069 -18.375 1.00 97.75 114 THR A C 1
ATOM 901 O O . THR A 1 114 ? -1.040 -8.940 -18.841 1.00 97.75 114 THR A O 1
ATOM 904 N N . ASP A 1 115 ? -1.281 -11.168 -19.030 1.00 97.44 115 ASP A N 1
ATOM 905 C CA . ASP A 1 115 ? -1.935 -11.129 -20.342 1.00 97.44 115 ASP A CA 1
ATOM 906 C C . ASP A 1 115 ? -3.270 -10.387 -20.276 1.00 97.44 115 ASP A C 1
ATOM 908 O O . ASP A 1 115 ? -3.533 -9.519 -21.109 1.00 97.44 115 ASP A O 1
ATOM 912 N N . ASP A 1 116 ? -4.073 -10.676 -19.252 1.00 97.88 116 ASP A N 1
ATOM 913 C CA . ASP A 1 116 ? -5.339 -9.993 -18.993 1.00 97.88 116 ASP A CA 1
ATOM 914 C C . ASP A 1 116 ? -5.142 -8.487 -18.755 1.00 97.88 116 ASP A C 1
ATOM 916 O O . ASP A 1 116 ? -5.828 -7.658 -19.358 1.00 97.88 116 ASP A O 1
ATOM 920 N N . PHE A 1 117 ? -4.140 -8.110 -17.956 1.00 97.31 117 PHE A N 1
ATOM 921 C CA . PHE A 1 117 ? -3.827 -6.713 -17.664 1.00 97.31 117 PHE A CA 1
ATOM 922 C C . PHE A 1 117 ? -3.376 -5.941 -18.913 1.00 97.31 117 PHE A C 1
ATOM 924 O O . PHE A 1 117 ? -3.816 -4.810 -19.131 1.00 97.31 117 PHE A O 1
ATOM 931 N N . ILE A 1 118 ? -2.553 -6.554 -19.772 1.00 96.25 118 ILE A N 1
ATOM 932 C CA . ILE A 1 118 ? -2.137 -5.965 -21.055 1.00 96.25 118 ILE A CA 1
ATOM 933 C C . ILE A 1 118 ? -3.338 -5.841 -22.006 1.00 96.25 118 ILE A C 1
ATOM 935 O O . ILE A 1 118 ? -3.538 -4.781 -22.605 1.00 96.25 118 ILE A O 1
ATOM 939 N N . ALA A 1 119 ? -4.161 -6.889 -22.126 1.00 96.75 119 ALA A N 1
ATOM 940 C CA . ALA A 1 119 ? -5.342 -6.899 -22.992 1.00 96.75 119 ALA A CA 1
ATOM 941 C C . ALA A 1 119 ? -6.360 -5.811 -22.606 1.00 96.75 119 ALA A C 1
ATOM 943 O O . ALA A 1 119 ? -6.978 -5.197 -23.478 1.00 96.75 119 ALA A O 1
ATOM 944 N N . HIS A 1 120 ? -6.469 -5.506 -21.312 1.00 96.75 120 HIS A N 1
ATOM 945 C CA . HIS A 1 120 ? -7.324 -4.446 -20.776 1.00 96.75 120 HIS A CA 1
ATOM 946 C C . HIS A 1 120 ? -6.626 -3.082 -20.661 1.00 96.75 120 HIS A C 1
ATOM 948 O O . HIS A 1 120 ? -7.112 -2.197 -19.959 1.00 96.75 120 HIS A O 1
ATOM 954 N N . ARG A 1 121 ? -5.518 -2.868 -21.387 1.00 95.00 121 ARG A N 1
ATOM 955 C CA . ARG A 1 121 ? -4.790 -1.585 -21.450 1.00 95.00 121 ARG A CA 1
ATOM 956 C C . ARG A 1 121 ? -4.363 -1.069 -20.071 1.00 95.00 121 ARG A C 1
ATOM 958 O O . ARG A 1 121 ? -4.474 0.123 -19.794 1.00 95.00 121 ARG A O 1
ATOM 965 N N . PHE A 1 122 ? -3.854 -1.968 -19.232 1.00 94.69 122 PHE A N 1
ATOM 966 C CA . PHE A 1 122 ? -3.332 -1.667 -17.898 1.00 94.69 122 PHE A CA 1
ATOM 967 C C . PHE A 1 122 ? -4.385 -1.092 -16.930 1.00 94.69 122 PHE A C 1
ATOM 969 O O . PHE A 1 122 ? -4.061 -0.308 -16.035 1.00 94.69 122 PHE A O 1
ATOM 976 N N . ASP A 1 123 ? -5.657 -1.482 -17.079 1.00 96.81 123 ASP A N 1
ATOM 977 C CA . ASP A 1 123 ? -6.730 -1.078 -16.167 1.00 96.81 123 ASP A CA 1
ATOM 978 C C . ASP A 1 123 ? -6.568 -1.736 -14.783 1.00 96.81 123 ASP A C 1
ATOM 980 O O . ASP A 1 123 ? -6.850 -2.918 -14.564 1.00 96.81 123 ASP A O 1
ATOM 984 N N . VAL A 1 124 ? -6.115 -0.935 -13.816 1.00 97.44 124 VAL A N 1
ATOM 985 C CA . VAL A 1 124 ? -5.909 -1.358 -12.424 1.00 97.44 124 VAL A CA 1
ATOM 986 C C . VAL A 1 124 ? -7.225 -1.753 -11.747 1.00 97.44 124 VAL A C 1
ATOM 988 O O . VAL A 1 124 ? -7.239 -2.681 -10.940 1.00 97.44 124 VAL A O 1
ATOM 991 N N . GLN A 1 125 ? -8.341 -1.089 -12.063 1.00 98.19 125 GLN A N 1
ATOM 992 C CA . GLN A 1 125 ? -9.638 -1.418 -11.465 1.00 98.19 125 GLN A CA 1
ATOM 993 C C . GLN A 1 125 ? -10.152 -2.762 -11.975 1.00 98.19 125 GLN A C 1
ATOM 995 O O . GLN A 1 125 ? -10.716 -3.533 -11.193 1.00 98.19 125 GLN A O 1
ATOM 1000 N N . HIS A 1 126 ? -9.939 -3.046 -13.263 1.00 98.38 126 HIS A N 1
ATOM 1001 C CA . HIS A 1 126 ? -10.226 -4.352 -13.845 1.00 98.38 126 HIS A CA 1
ATOM 1002 C C . HIS A 1 126 ? -9.444 -5.448 -13.117 1.00 98.38 126 HIS A C 1
ATOM 1004 O O . HIS A 1 126 ? -10.050 -6.362 -12.563 1.00 98.38 126 HIS A O 1
ATOM 1010 N N . LEU A 1 127 ? -8.120 -5.305 -13.021 1.00 98.56 127 LEU A N 1
ATOM 1011 C CA . LEU A 1 127 ? -7.260 -6.291 -12.369 1.00 98.56 127 LEU A CA 1
ATOM 1012 C C . LEU A 1 127 ? -7.646 -6.534 -10.901 1.00 98.56 127 LEU A C 1
ATOM 1014 O O . LEU A 1 127 ? -7.764 -7.683 -10.475 1.00 98.56 127 LEU A O 1
ATOM 1018 N N . ILE A 1 128 ? -7.892 -5.466 -10.130 1.00 98.62 128 ILE A N 1
ATOM 1019 C CA . ILE A 1 128 ? -8.351 -5.581 -8.736 1.00 98.62 128 ILE A CA 1
ATOM 1020 C C . ILE A 1 128 ? -9.658 -6.374 -8.671 1.00 98.62 128 ILE A C 1
ATOM 1022 O O . ILE A 1 128 ? -9.780 -7.287 -7.856 1.00 98.62 128 ILE A O 1
ATOM 1026 N N . ARG A 1 129 ? -10.627 -6.068 -9.542 1.00 98.50 129 ARG A N 1
ATOM 1027 C CA . ARG A 1 129 ? -11.909 -6.781 -9.592 1.00 98.50 129 ARG A CA 1
ATOM 1028 C C . ARG A 1 129 ? -11.718 -8.256 -9.932 1.00 98.50 129 ARG A C 1
ATOM 1030 O O . ARG A 1 129 ? -12.320 -9.095 -9.269 1.00 98.50 129 ARG A O 1
ATOM 1037 N N . THR A 1 130 ? -10.882 -8.564 -10.919 1.00 98.44 130 THR A N 1
ATOM 1038 C CA . THR A 1 130 ? -10.568 -9.935 -11.338 1.00 98.44 130 THR A CA 1
ATOM 1039 C C . THR A 1 130 ? -9.963 -10.737 -10.186 1.00 98.44 130 THR A C 1
ATOM 1041 O O . THR A 1 130 ? -10.423 -11.842 -9.897 1.00 98.44 130 THR A O 1
ATOM 1044 N N . ILE A 1 131 ? -9.004 -10.161 -9.452 1.00 98.38 131 ILE A N 1
ATOM 1045 C CA . ILE A 1 131 ? -8.403 -10.809 -8.279 1.00 98.38 131 ILE A CA 1
ATOM 1046 C C . ILE A 1 131 ? -9.440 -10.984 -7.163 1.00 98.38 131 ILE A C 1
ATOM 1048 O O . ILE A 1 131 ? -9.582 -12.087 -6.639 1.00 98.38 131 ILE A O 1
ATOM 1052 N N . MET A 1 132 ? -10.206 -9.945 -6.820 1.00 98.12 132 MET A N 1
ATOM 1053 C CA . MET A 1 132 ? -11.191 -9.998 -5.729 1.00 98.12 132 MET A CA 1
ATOM 1054 C C . MET A 1 132 ? -12.374 -10.940 -6.009 1.00 98.12 132 MET A C 1
ATOM 1056 O O . MET A 1 132 ? -12.984 -11.479 -5.083 1.00 98.12 132 MET A O 1
ATOM 1060 N N . ALA A 1 133 ? -12.704 -11.158 -7.282 1.00 98.19 133 ALA A N 1
ATOM 1061 C CA . ALA A 1 133 ? -13.715 -12.122 -7.708 1.00 98.19 133 ALA A CA 1
ATOM 1062 C C . ALA A 1 133 ? -13.191 -13.570 -7.756 1.00 98.19 133 ALA A C 1
ATOM 1064 O O . ALA A 1 133 ? -13.979 -14.498 -7.940 1.00 98.19 133 ALA A O 1
ATOM 1065 N N . SER A 1 134 ? -11.880 -13.782 -7.612 1.00 97.69 134 SER A N 1
ATOM 1066 C CA . SER A 1 134 ? -11.284 -15.116 -7.664 1.00 97.69 134 SER A CA 1
ATOM 1067 C C . SER A 1 134 ? -11.606 -15.941 -6.417 1.00 97.69 134 SER A C 1
ATOM 1069 O O . SER A 1 134 ? -11.740 -15.414 -5.310 1.00 97.69 134 SER A O 1
ATOM 1071 N N . ARG A 1 135 ? -11.630 -17.272 -6.581 1.00 96.81 135 ARG A N 1
ATOM 1072 C CA . ARG A 1 135 ? -11.702 -18.204 -5.448 1.00 96.81 135 ARG A CA 1
ATOM 1073 C C . ARG A 1 135 ? -10.579 -17.939 -4.450 1.00 96.81 135 ARG A C 1
ATOM 1075 O O . ARG A 1 135 ? -10.852 -17.928 -3.263 1.00 96.81 135 ARG A O 1
ATOM 1082 N N . THR A 1 136 ? -9.353 -17.718 -4.930 1.00 95.62 136 THR A N 1
ATOM 1083 C CA . THR A 1 136 ? -8.157 -17.523 -4.096 1.00 95.62 136 THR A CA 1
ATOM 1084 C C . THR A 1 136 ? -8.317 -16.362 -3.119 1.00 95.62 136 THR A C 1
ATOM 1086 O O . THR A 1 136 ? -8.017 -16.519 -1.942 1.00 95.62 136 THR A O 1
ATOM 1089 N N . TYR A 1 137 ? -8.847 -15.222 -3.572 1.00 96.25 137 TYR A N 1
ATOM 1090 C CA . TYR A 1 137 ? -9.087 -14.070 -2.697 1.00 96.25 137 TYR A CA 1
ATOM 1091 C C . TYR A 1 137 ? -10.205 -14.316 -1.671 1.00 96.25 137 TYR A C 1
ATOM 1093 O O . TYR A 1 137 ? -10.179 -13.754 -0.581 1.00 96.25 137 TYR A O 1
ATOM 1101 N N . GLN A 1 138 ? -11.187 -15.153 -2.012 1.00 96.56 138 GLN A N 1
ATOM 1102 C CA . GLN A 1 138 ? -12.371 -15.425 -1.188 1.00 96.56 138 GLN A CA 1
ATOM 1103 C C . GLN A 1 138 ? -12.208 -16.620 -0.237 1.00 96.56 138 GLN A C 1
ATOM 1105 O O . GLN A 1 138 ? -13.176 -17.027 0.408 1.00 96.56 138 GLN A O 1
ATOM 1110 N N . LEU A 1 139 ? -11.017 -17.217 -0.159 1.00 95.75 139 LEU A N 1
ATOM 1111 C CA . LEU A 1 139 ? -10.751 -18.300 0.783 1.00 95.75 139 LEU A CA 1
ATOM 1112 C C . LEU A 1 139 ? -10.884 -17.813 2.231 1.00 95.75 139 LEU A C 1
ATOM 1114 O O . LEU A 1 139 ? -10.611 -16.658 2.551 1.00 95.75 139 LEU A O 1
ATOM 1118 N N . ALA A 1 140 ? -11.292 -18.719 3.119 1.00 95.00 140 ALA A N 1
ATOM 1119 C CA . ALA A 1 140 ? -11.291 -18.454 4.551 1.00 95.00 140 ALA A CA 1
ATOM 1120 C C . ALA A 1 140 ? -9.853 -18.317 5.074 1.00 95.00 140 ALA A C 1
ATOM 1122 O O . ALA A 1 140 ? -8.916 -18.867 4.491 1.00 95.00 140 ALA A O 1
ATOM 1123 N N . ALA A 1 141 ? -9.694 -17.588 6.178 1.00 94.19 141 ALA A N 1
ATOM 1124 C CA . ALA A 1 141 ? -8.403 -17.437 6.841 1.00 94.19 141 ALA A CA 1
ATOM 1125 C C . ALA A 1 141 ? -8.029 -18.656 7.695 1.00 94.19 141 ALA A C 1
ATOM 1127 O O . ALA A 1 141 ? -6.847 -18.907 7.893 1.00 94.19 141 ALA A O 1
ATOM 1128 N N . ASP A 1 142 ? -9.019 -19.414 8.178 1.00 95.19 142 ASP A N 1
ATOM 1129 C CA . ASP A 1 142 ? -8.788 -20.600 9.001 1.00 95.19 142 ASP A CA 1
ATOM 1130 C C . ASP A 1 142 ? -8.248 -21.756 8.141 1.00 95.19 142 ASP A C 1
ATOM 1132 O O . ASP A 1 142 ? -8.971 -22.264 7.272 1.00 95.19 142 ASP A O 1
ATOM 1136 N N . PRO A 1 143 ? -6.995 -22.200 8.356 1.00 93.88 143 PRO A N 1
ATOM 1137 C CA . PRO A 1 143 ? -6.449 -23.328 7.624 1.00 93.88 143 PRO A CA 1
ATOM 1138 C C . PRO A 1 143 ? -6.971 -24.659 8.183 1.00 93.88 143 PRO A C 1
ATOM 1140 O O . PRO A 1 143 ? -7.421 -24.768 9.326 1.00 93.88 143 PRO A O 1
ATOM 1143 N N . ASN A 1 144 ? -6.856 -25.709 7.374 1.00 93.69 144 ASN A N 1
ATOM 1144 C CA . ASN A 1 144 ? -7.069 -27.094 7.780 1.00 93.69 144 ASN A CA 1
ATOM 1145 C C . ASN A 1 144 ? -5.729 -27.794 8.089 1.00 93.69 144 ASN A C 1
ATOM 1147 O O . ASN A 1 144 ? -4.650 -27.212 7.981 1.00 93.69 144 ASN A O 1
ATOM 1151 N N . GLU A 1 145 ? -5.783 -29.069 8.477 1.00 95.19 145 GLU A N 1
ATOM 1152 C CA . GLU A 1 145 ? -4.591 -29.842 8.859 1.00 95.19 145 GLU A CA 1
ATOM 1153 C C . GLU A 1 145 ? -3.545 -29.977 7.742 1.00 95.19 145 GLU A C 1
ATOM 1155 O O . GLU A 1 145 ? -2.363 -30.117 8.033 1.00 95.19 145 GLU A O 1
ATOM 1160 N N . THR A 1 146 ? -3.958 -29.913 6.475 1.00 94.62 146 THR A N 1
ATOM 1161 C CA . THR A 1 146 ? -3.079 -30.149 5.317 1.00 94.62 146 THR A CA 1
ATOM 1162 C C . THR A 1 146 ? -2.401 -28.890 4.787 1.00 94.62 146 THR A C 1
ATOM 1164 O O . THR A 1 146 ? -1.457 -28.999 4.010 1.00 94.62 146 THR A O 1
ATOM 1167 N N . ASN A 1 147 ? -2.873 -27.704 5.178 1.00 94.38 147 ASN A N 1
ATOM 1168 C CA . ASN A 1 147 ? -2.383 -26.431 4.648 1.00 94.38 147 ASN A CA 1
ATOM 1169 C C . ASN A 1 147 ? -2.060 -25.382 5.721 1.00 94.38 147 ASN A C 1
ATOM 1171 O O . ASN A 1 147 ? -1.822 -24.225 5.385 1.00 94.38 147 ASN A O 1
ATOM 1175 N N . ARG A 1 148 ? -2.028 -25.788 6.995 1.00 92.44 148 ARG A N 1
ATOM 1176 C CA . ARG A 1 148 ? -1.654 -24.938 8.134 1.00 92.44 148 ARG A CA 1
ATOM 1177 C C . ARG A 1 148 ? -0.319 -24.224 7.933 1.00 92.44 148 ARG A C 1
ATOM 1179 O O . ARG A 1 148 ? -0.208 -23.062 8.300 1.00 92.44 148 ARG A O 1
ATOM 1186 N N . ASP A 1 149 ? 0.647 -24.918 7.342 1.00 92.06 149 ASP A N 1
ATOM 1187 C CA . ASP A 1 149 ? 2.014 -24.422 7.156 1.00 92.06 149 ASP A CA 1
ATOM 1188 C C . ASP A 1 149 ? 2.255 -23.889 5.728 1.00 92.06 149 ASP A C 1
ATOM 1190 O O . ASP A 1 149 ? 3.394 -23.657 5.325 1.00 92.06 149 ASP A O 1
ATOM 1194 N N . ASP A 1 150 ? 1.199 -23.730 4.918 1.00 92.19 150 ASP A N 1
ATOM 1195 C CA . ASP A 1 150 ? 1.329 -23.173 3.571 1.00 92.19 150 ASP A CA 1
ATOM 1196 C C . ASP A 1 150 ? 1.387 -21.642 3.601 1.00 92.19 150 ASP A C 1
ATOM 1198 O O . ASP A 1 150 ? 0.374 -20.966 3.754 1.00 92.19 150 ASP A O 1
ATOM 1202 N N . GLU A 1 151 ? 2.576 -21.096 3.369 1.00 85.75 151 GLU A N 1
ATOM 1203 C CA . GLU A 1 151 ? 2.817 -19.649 3.386 1.00 85.75 151 GLU A CA 1
ATOM 1204 C C . GLU A 1 151 ? 2.959 -19.015 1.991 1.00 85.75 151 GLU A C 1
ATOM 1206 O O . GLU A 1 151 ? 3.212 -17.810 1.882 1.00 85.75 151 GLU A O 1
ATOM 1211 N N . SER A 1 152 ? 2.875 -19.800 0.910 1.00 89.25 152 SER A N 1
ATOM 1212 C CA . SER A 1 152 ? 3.273 -19.338 -0.433 1.00 89.25 152 SER A CA 1
ATOM 1213 C C . SER A 1 152 ? 2.339 -19.741 -1.571 1.00 89.25 152 SER A C 1
ATOM 1215 O O . SER A 1 152 ? 2.366 -19.094 -2.623 1.00 89.25 152 SER A O 1
ATOM 1217 N N . ASN A 1 153 ? 1.493 -20.757 -1.379 1.00 92.31 153 ASN A N 1
ATOM 1218 C CA . ASN A 1 153 ? 0.605 -21.267 -2.428 1.00 92.31 153 ASN A CA 1
ATOM 1219 C C . ASN A 1 153 ? -0.821 -20.710 -2.348 1.00 92.31 153 ASN A C 1
ATOM 1221 O O . ASN A 1 153 ? -1.680 -21.116 -3.133 1.00 92.31 153 AS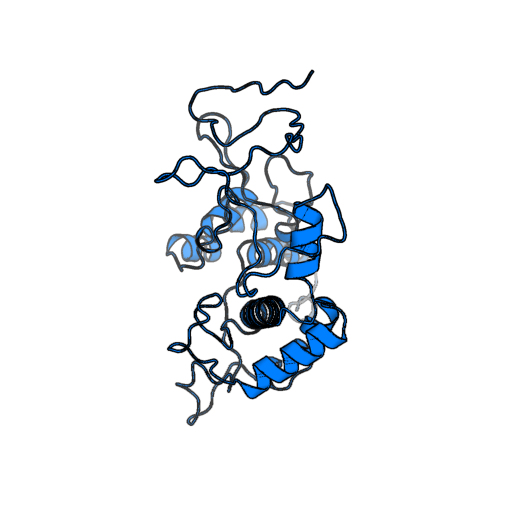N A O 1
ATOM 1225 N N . PHE A 1 154 ? -1.071 -19.756 -1.444 1.00 94.69 154 PHE A N 1
ATOM 1226 C CA . PHE A 1 154 ? -2.365 -19.083 -1.286 1.00 94.69 154 PHE A CA 1
ATOM 1227 C C . PHE A 1 154 ? -3.523 -20.069 -1.044 1.00 94.69 154 PHE A C 1
ATOM 1229 O O . PHE A 1 154 ? -4.625 -19.888 -1.565 1.00 94.69 154 PHE A O 1
ATOM 1236 N N . SER A 1 155 ? -3.285 -21.145 -0.285 1.00 95.12 155 SER A N 1
ATOM 1237 C CA . SER A 1 155 ? -4.318 -22.147 0.026 1.00 95.12 155 SER A CA 1
ATOM 1238 C C . SER A 1 155 ? -5.383 -21.672 1.022 1.00 95.12 155 SER A C 1
ATOM 1240 O O . SER A 1 155 ? -6.398 -22.351 1.194 1.00 95.12 155 SER A O 1
ATOM 1242 N N . HIS A 1 156 ? -5.157 -20.536 1.676 1.00 94.75 156 HIS A N 1
ATOM 1243 C CA . HIS A 1 156 ? -6.061 -19.859 2.600 1.00 94.75 156 HIS A CA 1
ATOM 1244 C C . HIS A 1 156 ? -5.739 -18.355 2.618 1.00 94.75 156 HIS A C 1
ATOM 1246 O O . HIS A 1 156 ? -4.705 -17.927 2.095 1.00 94.75 156 HIS A O 1
ATOM 1252 N N . ALA A 1 157 ? -6.635 -17.538 3.174 1.00 93.38 157 ALA A N 1
ATOM 1253 C CA . ALA A 1 157 ? -6.404 -16.101 3.274 1.00 93.38 157 ALA A CA 1
ATOM 1254 C C . ALA A 1 157 ? -5.388 -15.778 4.380 1.00 93.38 157 ALA A C 1
ATOM 1256 O O . ALA A 1 157 ? -5.556 -16.175 5.531 1.00 93.38 157 ALA A O 1
ATOM 1257 N N . ILE A 1 158 ? -4.361 -14.997 4.042 1.00 90.75 158 ILE A N 1
ATOM 1258 C CA . ILE A 1 158 ? -3.368 -14.532 5.011 1.00 90.75 158 ILE A CA 1
ATOM 1259 C C . ILE A 1 158 ? -3.962 -13.366 5.806 1.00 90.75 158 ILE A C 1
ATOM 1261 O O . ILE A 1 158 ? -4.330 -12.327 5.246 1.00 90.75 158 ILE A O 1
ATOM 1265 N N . VAL A 1 159 ? -4.042 -13.524 7.129 1.00 88.62 159 VAL A N 1
ATOM 1266 C CA . VAL A 1 159 ? -4.469 -12.441 8.021 1.00 88.62 159 VAL A CA 1
ATOM 1267 C C . VAL A 1 159 ? -3.406 -11.355 8.022 1.00 88.62 159 VAL A C 1
ATOM 1269 O O . VAL A 1 159 ? -2.236 -11.592 8.318 1.00 88.62 159 VAL A O 1
ATOM 1272 N N . ARG A 1 160 ? -3.835 -10.134 7.721 1.00 86.06 160 ARG A N 1
ATOM 1273 C CA . ARG A 1 160 ? -2.968 -8.964 7.651 1.00 86.06 160 ARG A CA 1
ATOM 1274 C C . ARG A 1 160 ? -3.475 -7.869 8.566 1.00 86.06 160 ARG A C 1
ATOM 1276 O O . ARG A 1 160 ? -4.677 -7.704 8.772 1.00 86.06 160 ARG A O 1
ATOM 1283 N N . ARG A 1 161 ? -2.536 -7.092 9.088 1.00 87.56 161 ARG A N 1
ATOM 1284 C CA . ARG A 1 161 ? -2.854 -5.880 9.833 1.00 87.56 161 ARG A CA 1
ATOM 1285 C C . ARG A 1 161 ? -3.495 -4.846 8.912 1.00 87.56 161 ARG A C 1
ATOM 1287 O O . ARG A 1 161 ? -3.170 -4.759 7.730 1.00 87.56 161 ARG A O 1
ATOM 1294 N N . LEU A 1 162 ? -4.367 -4.028 9.491 1.00 90.50 162 LEU A N 1
ATOM 1295 C CA . LEU A 1 162 ? -4.806 -2.792 8.855 1.00 90.50 162 LEU A CA 1
ATOM 1296 C C . LEU A 1 162 ? -3.625 -1.823 8.758 1.00 90.50 162 LEU A C 1
ATOM 1298 O O . LEU A 1 162 ? -2.810 -1.743 9.683 1.00 90.50 162 LEU A O 1
ATOM 1302 N N . SER A 1 163 ? -3.560 -1.065 7.663 1.00 91.75 163 SER A N 1
ATOM 1303 C CA . SER A 1 163 ? -2.624 0.055 7.562 1.00 91.75 163 SER A CA 1
ATOM 1304 C C . SER A 1 163 ? -2.945 1.114 8.620 1.00 91.75 163 SER A C 1
ATOM 1306 O O . SER A 1 163 ? -4.070 1.186 9.127 1.00 91.75 163 SER A O 1
ATOM 1308 N N . ALA A 1 164 ? -1.978 1.980 8.927 1.00 94.06 164 ALA A N 1
ATOM 1309 C CA . ALA A 1 164 ? -2.170 3.090 9.857 1.00 94.06 164 ALA A CA 1
ATOM 1310 C C . ALA A 1 164 ? -3.421 3.925 9.529 1.00 94.06 164 ALA A C 1
ATOM 1312 O O . ALA A 1 164 ? -4.202 4.273 10.412 1.00 94.06 164 ALA A O 1
ATOM 1313 N N . GLU A 1 165 ? -3.638 4.207 8.243 1.00 94.94 165 GLU A N 1
ATOM 1314 C CA . GLU A 1 165 ? -4.786 4.964 7.755 1.00 94.94 165 GLU A CA 1
ATOM 1315 C C . GLU A 1 165 ? -6.093 4.195 7.913 1.00 94.94 165 GLU A C 1
ATOM 1317 O O . GLU A 1 165 ? -7.072 4.756 8.397 1.00 94.94 165 GLU A O 1
ATOM 1322 N N . GLN A 1 166 ? -6.104 2.911 7.543 1.00 94.69 166 GLN A N 1
ATOM 1323 C CA . GLN A 1 166 ? -7.281 2.058 7.691 1.00 94.69 166 GLN A CA 1
ATOM 1324 C C . GLN A 1 166 ? -7.694 1.938 9.158 1.00 94.69 166 GLN A C 1
ATOM 1326 O O . GLN A 1 166 ? -8.880 2.030 9.468 1.00 94.69 166 GLN A O 1
ATOM 1331 N N . LEU A 1 167 ? -6.730 1.771 10.066 1.00 93.88 167 LEU A N 1
ATOM 1332 C CA . LEU A 1 167 ? -6.985 1.698 11.501 1.00 93.88 167 LEU A CA 1
ATOM 1333 C C . LEU A 1 167 ? -7.528 3.028 12.046 1.00 93.88 167 LEU A C 1
ATOM 1335 O O . LEU A 1 167 ? -8.542 3.039 12.743 1.00 93.88 167 LEU A O 1
ATOM 1339 N N . ALA A 1 168 ? -6.893 4.147 11.688 1.00 94.25 168 ALA A N 1
ATOM 1340 C CA . ALA A 1 168 ? -7.314 5.487 12.092 1.00 94.25 168 ALA A CA 1
ATOM 1341 C C . ALA A 1 168 ? -8.739 5.815 11.615 1.00 94.25 168 ALA A C 1
ATOM 1343 O O . ALA A 1 168 ? -9.582 6.248 12.405 1.00 94.25 168 ALA A O 1
ATOM 1344 N N . ASP A 1 169 ? -9.025 5.561 10.336 1.00 95.38 169 ASP A N 1
ATOM 1345 C CA . ASP A 1 169 ? -10.350 5.777 9.757 1.00 95.38 169 ASP A CA 1
ATOM 1346 C C . ASP A 1 169 ? -11.388 4.826 10.374 1.00 95.38 169 ASP A C 1
ATOM 1348 O O . ASP A 1 169 ? -12.518 5.248 10.621 1.00 95.38 169 ASP A O 1
ATOM 1352 N N . SER A 1 170 ? -11.006 3.589 10.720 1.00 94.25 170 SER A N 1
ATOM 1353 C CA . SER A 1 170 ? -11.881 2.642 11.429 1.00 94.25 170 SER A CA 1
ATOM 1354 C C . SER A 1 170 ? -12.258 3.148 12.822 1.00 94.25 170 SER A C 1
ATOM 1356 O O . SER A 1 170 ? -13.436 3.129 13.176 1.00 94.25 170 SER A O 1
ATOM 1358 N N . PHE A 1 171 ? -11.302 3.671 13.601 1.00 92.38 171 PHE A N 1
ATOM 1359 C CA . PHE A 1 171 ? -11.599 4.291 14.899 1.00 92.38 171 PHE A CA 1
ATOM 1360 C C . PHE A 1 171 ? -12.582 5.447 14.750 1.00 92.38 171 PHE A C 1
ATOM 1362 O O . PHE A 1 171 ? -13.584 5.510 15.466 1.00 92.38 171 PHE A O 1
ATOM 1369 N N . SER A 1 172 ? -12.341 6.333 13.782 1.00 92.38 172 SER A N 1
ATOM 1370 C CA . SER A 1 172 ? -13.244 7.451 13.525 1.00 92.38 172 SER A CA 1
ATOM 1371 C C . SER A 1 172 ? -14.630 7.012 13.050 1.00 92.38 172 SER A C 1
ATOM 1373 O O . SER A 1 172 ? -15.629 7.610 13.452 1.00 92.38 172 SER A O 1
ATOM 1375 N N . GLN A 1 173 ? -14.717 5.961 12.235 1.00 92.25 173 GLN A N 1
ATOM 1376 C CA . GLN A 1 173 ? -15.979 5.431 11.722 1.00 92.25 173 GLN A CA 1
ATOM 1377 C C . GLN A 1 173 ? -16.817 4.752 12.811 1.00 92.25 173 GLN A C 1
ATOM 1379 O O . GLN A 1 173 ? -18.032 4.972 12.866 1.00 92.25 173 GLN A O 1
ATOM 1384 N N . VAL A 1 174 ? -16.187 3.936 13.662 1.00 91.38 174 VAL A N 1
ATOM 1385 C CA . VAL A 1 174 ? -16.855 3.204 14.749 1.00 91.38 174 VAL A CA 1
ATOM 1386 C C . VAL A 1 174 ? -17.322 4.169 15.831 1.00 91.38 174 VAL A C 1
ATOM 1388 O O . VAL A 1 174 ? -18.494 4.156 16.203 1.00 91.38 174 VAL A O 1
ATOM 1391 N N . LEU A 1 175 ? -16.436 5.055 16.291 1.00 91.25 175 LEU A N 1
ATOM 1392 C CA . LEU A 1 175 ? -16.751 5.998 17.364 1.00 91.25 175 LEU A CA 1
ATOM 1393 C C . LEU A 1 175 ? -17.587 7.185 16.882 1.00 91.25 175 LEU A C 1
ATOM 1395 O O . LEU A 1 175 ? -18.136 7.911 17.701 1.00 91.25 175 LEU A O 1
ATOM 1399 N N . GLY A 1 176 ? -17.672 7.440 15.576 1.00 91.38 176 GLY A N 1
ATOM 1400 C CA . GLY A 1 176 ? -18.293 8.662 15.055 1.00 91.38 176 GLY A CA 1
ATOM 1401 C C . GLY A 1 176 ? -17.531 9.942 15.431 1.00 91.38 176 GLY A C 1
ATOM 1402 O O . GLY A 1 176 ? -18.065 11.037 15.279 1.00 91.38 176 GLY A O 1
ATOM 1403 N N . ALA A 1 177 ? -16.288 9.818 15.905 1.00 90.81 177 ALA A N 1
ATOM 1404 C CA . ALA A 1 177 ? -15.430 10.917 16.334 1.00 90.81 177 ALA A CA 1
ATOM 1405 C C . ALA A 1 177 ? -14.198 11.003 15.424 1.00 90.81 177 ALA A C 1
ATOM 1407 O O . ALA A 1 177 ? -13.414 10.064 15.333 1.00 90.81 177 ALA A O 1
ATOM 1408 N N . LYS A 1 178 ? -14.013 12.132 14.734 1.00 89.38 178 LYS A N 1
ATOM 1409 C CA . LYS A 1 178 ? -12.994 12.255 13.678 1.00 89.38 178 LYS A CA 1
ATOM 1410 C C . LYS A 1 178 ? -11.641 12.719 14.200 1.00 89.38 178 LYS A C 1
ATOM 1412 O O . LYS A 1 178 ? -11.572 13.709 14.923 1.00 89.38 178 LYS A O 1
ATOM 1417 N N . LEU A 1 179 ? -10.564 12.066 13.786 1.00 91.56 179 LEU A N 1
ATOM 1418 C CA . LEU A 1 179 ? -9.212 12.560 14.045 1.00 91.56 179 LEU A CA 1
ATOM 1419 C C . LEU A 1 179 ? -8.942 13.862 13.275 1.00 91.56 179 LEU A C 1
ATOM 1421 O O . LEU A 1 179 ? -9.484 14.089 12.194 1.00 91.56 179 LEU A O 1
ATOM 1425 N N . ASN A 1 180 ? -8.104 14.714 13.862 1.00 90.81 180 ASN A N 1
ATOM 1426 C CA . ASN A 1 180 ? -7.582 15.911 13.210 1.00 90.81 180 ASN A CA 1
ATOM 1427 C C . ASN A 1 180 ? -6.143 15.648 12.765 1.00 90.81 180 ASN A C 1
ATOM 1429 O O . ASN A 1 180 ? -5.410 14.920 13.439 1.00 90.81 180 ASN A O 1
ATOM 1433 N N . PHE A 1 181 ? -5.751 16.282 11.663 1.00 92.19 181 PHE A N 1
ATOM 1434 C CA . PHE A 1 181 ? -4.423 16.170 11.066 1.00 92.19 181 PHE A CA 1
ATOM 1435 C C . PHE A 1 181 ? -3.891 17.573 10.793 1.00 92.19 181 PHE A C 1
ATOM 1437 O O . PHE A 1 181 ? -4.611 18.415 10.245 1.00 92.19 181 PHE A O 1
ATOM 1444 N N . SER A 1 182 ? -2.657 17.856 11.196 1.00 87.81 182 SER A N 1
ATOM 1445 C CA . SER A 1 182 ? -2.113 19.209 11.120 1.00 87.81 182 SER A CA 1
ATOM 1446 C C . SER A 1 182 ? -1.962 19.673 9.675 1.00 87.81 182 SER A C 1
ATOM 1448 O O . SER A 1 182 ? -1.435 18.969 8.814 1.00 87.81 182 SER A O 1
ATOM 1450 N N . GLY A 1 183 ? -2.398 20.903 9.406 1.00 84.50 183 GLY A N 1
ATOM 1451 C CA . GLY A 1 183 ? -2.324 21.497 8.071 1.00 84.50 183 GLY A CA 1
ATOM 1452 C C . GLY A 1 183 ? -3.293 20.889 7.052 1.00 84.50 183 GLY A C 1
ATOM 1453 O O . GLY A 1 183 ? -3.143 21.154 5.860 1.00 84.50 183 GLY A O 1
ATOM 1454 N N . TYR A 1 184 ? -4.276 20.104 7.501 1.00 88.38 184 TYR A N 1
ATOM 1455 C CA . TYR A 1 184 ? -5.388 19.626 6.683 1.00 88.38 184 TYR A CA 1
ATOM 1456 C C . TYR A 1 184 ? -6.723 20.158 7.221 1.00 88.38 184 TYR A C 1
ATOM 1458 O O . TYR A 1 184 ? -6.856 20.394 8.425 1.00 88.38 184 TYR A O 1
ATOM 1466 N N . PRO A 1 185 ? -7.739 20.344 6.358 1.00 89.50 185 PRO A N 1
ATOM 1467 C CA . PRO A 1 185 ? -9.072 20.723 6.804 1.00 89.50 185 PRO A CA 1
ATOM 1468 C C . PRO A 1 185 ? -9.658 19.709 7.791 1.00 89.50 185 PRO A C 1
ATOM 1470 O O . PRO A 1 185 ? -9.404 18.501 7.701 1.00 89.50 185 PRO A O 1
ATOM 1473 N N . ALA A 1 186 ? -10.515 20.191 8.691 1.00 86.81 186 ALA A N 1
ATOM 1474 C CA . ALA A 1 186 ? -11.309 19.317 9.544 1.00 86.81 186 ALA A CA 1
ATOM 1475 C C . ALA A 1 186 ? -12.105 18.314 8.690 1.00 86.81 186 ALA A C 1
ATOM 1477 O O . ALA A 1 186 ? -12.585 18.652 7.607 1.00 86.81 186 ALA A O 1
ATOM 1478 N N . ASN A 1 187 ? -12.303 17.101 9.210 1.00 86.50 187 ASN A N 1
ATOM 1479 C CA . ASN A 1 187 ? -12.977 15.983 8.533 1.00 86.50 187 ASN A CA 1
ATOM 1480 C C . ASN A 1 187 ? -12.201 15.295 7.396 1.00 86.50 187 ASN A C 1
ATOM 1482 O O . ASN A 1 187 ? -12.782 14.439 6.726 1.00 86.50 187 ASN A O 1
ATOM 1486 N N . THR A 1 188 ? -10.926 15.620 7.182 1.00 93.38 188 THR A N 1
ATOM 1487 C CA . THR A 1 188 ? -10.067 14.849 6.271 1.00 93.38 188 THR A CA 1
ATOM 1488 C C . THR A 1 188 ? -9.900 13.421 6.801 1.00 93.38 188 THR A C 1
ATOM 1490 O O . THR A 1 188 ? -9.636 13.242 7.987 1.00 93.38 188 THR A O 1
ATOM 1493 N N . ARG A 1 189 ? -10.070 12.403 5.949 1.00 94.31 189 ARG A N 1
ATOM 1494 C CA . ARG A 1 189 ? -9.798 10.998 6.300 1.00 94.31 189 ARG A CA 1
ATOM 1495 C C . ARG A 1 189 ? -8.302 10.724 6.291 1.00 94.31 189 ARG A C 1
ATOM 1497 O O . ARG A 1 189 ? -7.585 11.271 5.453 1.00 94.31 189 ARG A O 1
ATOM 1504 N N . ALA A 1 190 ? -7.847 9.809 7.136 1.00 95.06 190 ALA A N 1
ATOM 1505 C CA . ALA A 1 190 ? -6.454 9.387 7.165 1.00 95.06 190 ALA A CA 1
ATOM 1506 C C . ALA A 1 190 ? -5.986 8.853 5.799 1.00 95.06 190 ALA A C 1
ATOM 1508 O O . ALA A 1 190 ? -4.875 9.157 5.357 1.00 95.06 190 ALA A O 1
ATOM 1509 N N . ALA A 1 191 ? -6.857 8.127 5.087 1.00 93.19 191 ALA A N 1
ATOM 1510 C CA . ALA A 1 191 ? -6.576 7.611 3.746 1.00 93.19 191 ALA A CA 1
ATOM 1511 C C . ALA A 1 191 ? -6.386 8.702 2.672 1.00 93.19 191 ALA A C 1
ATOM 1513 O O . ALA A 1 191 ? -5.825 8.427 1.615 1.00 93.19 191 ALA A O 1
ATOM 1514 N N . GLN A 1 192 ? -6.836 9.939 2.919 1.00 93.56 192 GLN A N 1
ATOM 1515 C CA . GLN A 1 192 ? -6.662 11.067 1.992 1.00 93.56 192 GLN A CA 1
ATOM 1516 C C . GLN A 1 192 ? -5.313 11.774 2.167 1.00 93.56 192 GLN A C 1
ATOM 1518 O O . GLN A 1 192 ? -4.959 12.633 1.361 1.00 93.56 192 GLN A O 1
ATOM 1523 N N . LEU A 1 193 ? -4.560 11.435 3.214 1.00 91.62 193 LEU A N 1
ATOM 1524 C CA . LEU A 1 193 ? -3.292 12.079 3.521 1.00 91.62 193 LEU A CA 1
ATOM 1525 C C . LEU A 1 193 ? -2.175 11.467 2.686 1.00 91.62 193 LEU A C 1
ATOM 1527 O O . LEU A 1 193 ? -2.003 10.244 2.652 1.00 91.62 193 LEU A O 1
ATOM 1531 N N . ALA A 1 194 ? -1.372 12.328 2.064 1.00 85.88 194 ALA A N 1
ATOM 1532 C CA . ALA A 1 194 ? -0.213 11.897 1.301 1.00 85.88 194 ALA A CA 1
ATOM 1533 C C . ALA A 1 194 ? 0.819 11.229 2.226 1.00 85.88 194 ALA A C 1
ATOM 1535 O O . ALA A 1 194 ? 1.045 10.027 2.147 1.00 85.88 194 ALA A O 1
ATOM 1536 N N . GLY A 1 195 ? 1.376 11.972 3.169 1.00 86.81 195 GLY A N 1
ATOM 1537 C CA . GLY A 1 195 ? 2.315 11.469 4.169 1.00 86.81 195 GLY A CA 1
ATOM 1538 C C . GLY A 1 195 ? 1.996 12.050 5.536 1.00 86.81 195 GLY A C 1
ATOM 1539 O O . GLY A 1 195 ? 1.118 12.909 5.663 1.00 86.81 195 GLY A O 1
ATOM 1540 N N . VAL A 1 196 ? 2.708 11.579 6.552 1.00 86.00 196 VAL A N 1
ATOM 1541 C CA . VAL A 1 196 ? 2.750 12.278 7.840 1.00 86.00 196 VAL A CA 1
ATOM 1542 C C . VAL A 1 196 ? 3.657 13.497 7.692 1.00 86.00 196 VAL A C 1
ATOM 1544 O O . VAL A 1 196 ? 4.731 13.406 7.104 1.00 86.00 196 VAL A O 1
ATOM 1547 N N . ARG A 1 197 ? 3.245 14.648 8.224 1.00 79.00 197 ARG A N 1
ATOM 1548 C CA . ARG A 1 197 ? 4.140 15.806 8.308 1.00 79.00 197 ARG A CA 1
ATOM 1549 C C . ARG A 1 197 ? 5.230 15.555 9.351 1.00 79.00 197 ARG A C 1
ATOM 1551 O O . ARG A 1 197 ? 4.967 14.986 10.407 1.00 79.00 197 ARG A O 1
ATOM 1558 N N . THR A 1 198 ? 6.446 16.014 9.083 1.00 74.31 198 THR A N 1
ATOM 1559 C CA . THR A 1 198 ? 7.517 15.995 10.083 1.00 74.31 198 THR A CA 1
ATOM 1560 C C . THR A 1 198 ? 7.322 17.175 11.025 1.00 74.31 198 THR A C 1
ATOM 1562 O O . THR A 1 198 ? 7.256 18.317 10.582 1.00 74.31 198 THR A O 1
ATOM 1565 N N . PHE A 1 199 ? 7.235 16.919 12.330 1.00 71.06 199 PHE A N 1
ATOM 1566 C CA . PHE A 1 199 ? 7.068 17.977 13.326 1.00 71.06 199 PHE A CA 1
ATOM 1567 C C . PHE A 1 199 ? 8.363 18.214 14.084 1.00 71.06 199 PHE A C 1
ATOM 1569 O O . PHE A 1 199 ? 9.003 17.287 14.585 1.00 71.06 199 PHE A O 1
ATOM 1576 N N . ARG A 1 200 ? 8.714 19.488 14.240 1.00 66.44 200 ARG A N 1
ATOM 1577 C CA . ARG A 1 200 ? 9.746 19.911 15.180 1.00 66.44 200 ARG A CA 1
ATOM 1578 C C . ARG A 1 200 ? 9.081 20.173 16.518 1.00 66.44 200 ARG A C 1
ATOM 1580 O O . ARG A 1 200 ? 8.265 21.081 16.638 1.00 66.44 200 ARG A O 1
ATOM 1587 N N . ARG A 1 201 ? 9.506 19.439 17.549 1.00 63.97 201 ARG A N 1
ATOM 1588 C CA . ARG A 1 201 ? 9.000 19.549 18.934 1.00 63.97 201 ARG A CA 1
ATOM 1589 C C . ARG A 1 201 ? 8.959 20.975 19.508 1.00 63.97 201 ARG A C 1
ATOM 1591 O O . ARG A 1 201 ? 8.305 21.192 20.515 1.00 63.97 201 ARG A O 1
ATOM 1598 N N . ARG A 1 202 ? 9.714 21.920 18.936 1.00 68.75 202 ARG A N 1
ATOM 1599 C CA . ARG A 1 202 ? 9.778 23.322 19.384 1.00 68.75 202 ARG A CA 1
ATOM 1600 C C . ARG A 1 202 ? 8.738 24.235 18.727 1.00 68.75 202 ARG A C 1
ATOM 1602 O O . ARG A 1 202 ? 8.551 25.339 19.219 1.00 68.75 202 ARG A O 1
ATOM 1609 N N . GLU A 1 203 ? 8.114 23.813 17.629 1.00 69.50 203 GLU A N 1
ATOM 1610 C CA . GLU A 1 203 ? 7.227 24.665 16.824 1.00 69.50 203 GLU A CA 1
ATOM 1611 C C . GLU A 1 203 ? 5.752 24.369 17.092 1.00 69.50 203 GLU A C 1
ATOM 1613 O O . GLU A 1 203 ? 4.957 25.290 17.270 1.00 69.50 203 GLU A O 1
ATOM 1618 N N . SER A 1 204 ? 5.377 23.091 17.139 1.00 72.31 204 SER A N 1
ATOM 1619 C CA . SER A 1 204 ? 4.007 22.675 17.422 1.00 72.31 204 SER A CA 1
ATOM 1620 C C . SER A 1 204 ? 3.963 21.200 17.797 1.00 72.31 204 SER A C 1
ATOM 1622 O O . SER A 1 204 ? 4.776 20.406 17.312 1.00 72.31 204 SER A O 1
ATOM 1624 N N . ASP A 1 205 ? 2.993 20.836 18.630 1.00 81.69 205 ASP A N 1
ATOM 1625 C CA . ASP A 1 205 ? 2.702 19.437 18.896 1.00 81.69 205 ASP A CA 1
ATOM 1626 C C . ASP A 1 205 ? 1.918 18.831 17.719 1.00 81.69 205 ASP A C 1
ATOM 1628 O O . ASP A 1 205 ? 0.961 19.441 17.230 1.00 81.69 205 ASP A O 1
ATOM 1632 N N . PRO A 1 206 ? 2.297 17.630 17.245 1.00 86.50 206 PRO A N 1
ATOM 1633 C CA . PRO A 1 206 ? 1.547 16.936 16.207 1.00 86.50 206 PRO A CA 1
ATOM 1634 C C . PRO A 1 206 ? 0.120 16.660 16.674 1.00 86.50 206 PRO A C 1
ATOM 1636 O O . PRO A 1 206 ? -0.086 16.256 17.824 1.00 86.50 206 PRO A O 1
ATOM 1639 N N . ALA A 1 207 ? -0.857 16.802 15.775 1.00 89.69 207 ALA A N 1
ATOM 1640 C CA . ALA A 1 207 ? -2.223 16.409 16.080 1.00 89.69 207 ALA A CA 1
ATOM 1641 C C . ALA A 1 207 ? -2.279 14.904 16.384 1.00 89.69 207 ALA A C 1
ATOM 1643 O O . ALA A 1 207 ? -1.485 14.115 15.866 1.00 89.69 207 ALA A O 1
ATOM 1644 N N . SER A 1 208 ? -3.250 14.483 17.193 1.00 89.88 208 SER A N 1
ATOM 1645 C CA . SER A 1 208 ? -3.402 13.079 17.597 1.00 89.88 208 SER A CA 1
ATOM 1646 C C . SER A 1 208 ? -3.503 12.127 16.400 1.00 89.88 208 SER A C 1
ATOM 1648 O O . SER A 1 208 ? -3.008 11.005 16.458 1.00 89.88 208 SER A O 1
ATOM 1650 N N . GLY A 1 209 ? -4.081 12.584 15.282 1.00 92.44 209 GLY A N 1
ATOM 1651 C CA . GLY A 1 209 ? -4.098 11.828 14.033 1.00 92.44 209 GLY A CA 1
ATOM 1652 C C . GLY A 1 209 ? -2.702 11.603 13.448 1.00 92.44 209 GLY A C 1
ATOM 1653 O O . GLY A 1 209 ? -2.378 10.480 13.075 1.00 92.44 209 GLY A O 1
ATOM 1654 N N . ASP A 1 210 ? -1.846 12.627 13.418 1.00 92.50 210 ASP A N 1
ATOM 1655 C CA . ASP A 1 210 ? -0.465 12.507 12.930 1.00 92.50 210 ASP A CA 1
ATOM 1656 C C . ASP A 1 210 ? 0.376 11.583 13.822 1.00 92.50 210 ASP A C 1
ATOM 1658 O O . ASP A 1 210 ? 1.149 10.760 13.324 1.00 92.50 210 ASP A O 1
ATOM 1662 N N . GLN A 1 211 ? 0.188 11.673 15.143 1.00 91.81 211 GLN A N 1
ATOM 1663 C CA . GLN A 1 211 ? 0.848 10.786 16.106 1.00 91.81 211 GLN A CA 1
ATOM 1664 C C . GLN A 1 211 ? 0.454 9.325 15.882 1.00 91.81 211 GLN A C 1
ATOM 1666 O O . GLN A 1 211 ? 1.326 8.455 15.845 1.00 91.81 211 GLN A O 1
ATOM 1671 N N . LEU A 1 212 ? -0.844 9.061 15.683 1.00 93.19 212 LEU A N 1
ATOM 1672 C CA . LEU A 1 212 ? -1.350 7.723 15.383 1.00 93.19 212 LEU A CA 1
ATOM 1673 C C . LEU A 1 212 ? -0.724 7.192 14.093 1.00 93.19 212 LEU A C 1
ATOM 1675 O O . LEU A 1 212 ? -0.181 6.092 14.070 1.00 93.19 212 LEU A O 1
ATOM 1679 N N . LEU A 1 213 ? -0.752 7.990 13.026 1.00 94.50 213 LEU A N 1
ATOM 1680 C CA . LEU A 1 213 ? -0.220 7.569 11.736 1.00 94.50 213 LEU A CA 1
ATOM 1681 C C . LEU A 1 213 ? 1.273 7.256 11.794 1.00 94.50 213 LEU A C 1
ATOM 1683 O O . LEU A 1 213 ? 1.693 6.231 11.263 1.00 94.50 213 LEU A O 1
ATOM 1687 N N . THR A 1 214 ? 2.048 8.086 12.490 1.00 92.38 214 THR A N 1
ATOM 1688 C CA . THR A 1 214 ? 3.480 7.841 12.714 1.00 92.38 214 THR A CA 1
ATOM 1689 C C . THR A 1 214 ? 3.702 6.544 13.489 1.00 92.38 214 THR A C 1
ATOM 1691 O O . THR A 1 214 ? 4.507 5.710 13.087 1.00 92.38 214 THR A O 1
ATOM 1694 N N . MET A 1 215 ? 2.966 6.343 14.589 1.00 92.31 215 MET A N 1
ATOM 1695 C CA . MET A 1 215 ? 3.118 5.176 15.465 1.00 92.31 215 MET A CA 1
ATOM 1696 C C . MET A 1 215 ? 2.804 3.854 14.753 1.00 92.31 215 MET A C 1
ATOM 1698 O O . MET A 1 215 ? 3.435 2.834 15.033 1.00 92.31 215 MET A O 1
ATOM 1702 N N . PHE A 1 216 ? 1.839 3.869 13.834 1.00 9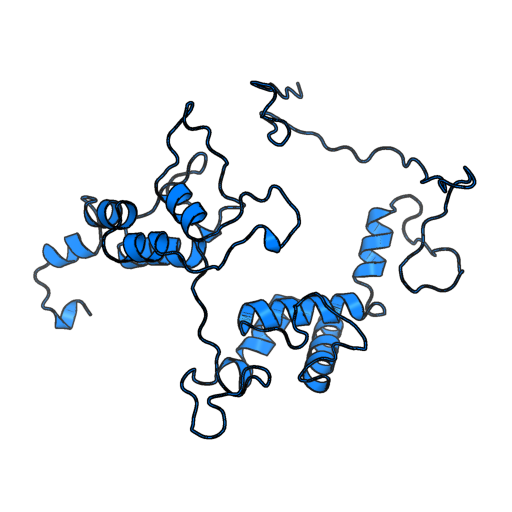3.69 216 PHE A N 1
ATOM 1703 C CA . PHE A 1 216 ? 1.444 2.709 13.034 1.00 93.69 216 PHE A CA 1
ATOM 1704 C C . PHE A 1 216 ? 2.170 2.627 11.680 1.00 93.69 216 PHE A C 1
ATOM 1706 O O . PHE A 1 216 ? 1.797 1.802 10.851 1.00 93.69 216 PHE A O 1
ATOM 1713 N N . GLY A 1 217 ? 3.207 3.447 11.468 1.00 92.31 217 GLY A N 1
ATOM 1714 C CA . GLY A 1 217 ? 4.170 3.262 10.383 1.00 92.31 217 GLY A CA 1
ATOM 1715 C C . GLY A 1 217 ? 3.847 3.946 9.058 1.00 92.31 217 GLY A C 1
ATOM 1716 O O . GLY A 1 217 ? 4.441 3.593 8.039 1.00 92.31 217 GLY A O 1
ATOM 1717 N N . LYS A 1 218 ? 2.932 4.927 9.029 1.00 92.62 218 LYS A N 1
ATOM 1718 C CA . LYS A 1 218 ? 2.720 5.740 7.823 1.00 92.62 218 LYS A CA 1
ATOM 1719 C C . LYS A 1 218 ? 3.984 6.568 7.534 1.00 92.62 218 LYS A C 1
ATOM 1721 O O . LYS A 1 218 ? 4.407 7.334 8.401 1.00 92.62 218 LYS A O 1
ATOM 1726 N N . PRO A 1 219 ? 4.554 6.481 6.320 1.00 90.31 219 PRO A N 1
ATOM 1727 C CA . PRO A 1 219 ? 5.767 7.214 5.985 1.00 90.31 219 PRO A CA 1
ATOM 1728 C C . PRO A 1 219 ? 5.500 8.719 5.796 1.00 90.31 219 PRO A C 1
ATOM 1730 O O . PRO A 1 219 ? 4.410 9.109 5.346 1.00 90.31 219 PRO A O 1
ATOM 1733 N N . PRO A 1 220 ? 6.496 9.581 6.068 1.00 86.25 220 PRO A N 1
ATOM 1734 C CA . PRO A 1 220 ? 6.443 10.993 5.701 1.00 86.25 220 PRO A CA 1
ATOM 1735 C C . PRO A 1 220 ? 6.605 11.244 4.189 1.00 86.25 220 PRO A C 1
ATOM 1737 O O . PRO A 1 220 ? 6.296 12.342 3.731 1.00 86.25 220 PRO A O 1
ATOM 1740 N N . ARG A 1 221 ? 6.991 10.223 3.405 1.00 84.69 221 ARG A N 1
ATOM 1741 C CA . ARG A 1 221 ? 7.253 10.280 1.952 1.00 84.69 221 ARG A CA 1
ATOM 1742 C C . ARG A 1 221 ? 8.450 11.159 1.598 1.00 84.69 221 ARG A C 1
ATOM 1744 O O . ARG A 1 221 ? 8.422 11.907 0.622 1.00 84.69 221 ARG A O 1
ATOM 1751 N N . LEU A 1 222 ? 9.506 11.066 2.399 1.00 82.44 222 LEU A N 1
ATOM 1752 C CA . LEU A 1 222 ? 10.780 11.725 2.119 1.00 82.44 222 LEU A CA 1
ATOM 1753 C C . LEU A 1 222 ? 11.610 10.941 1.098 1.00 82.44 222 LEU A C 1
ATOM 1755 O O . LEU A 1 222 ? 12.497 11.508 0.459 1.00 82.44 222 LEU A O 1
ATOM 1759 N N . GLN A 1 223 ? 11.336 9.644 0.943 1.00 81.38 223 GLN A N 1
ATOM 1760 C CA . GLN A 1 223 ? 12.015 8.765 0.003 1.00 81.38 223 GLN A CA 1
ATOM 1761 C C . GLN A 1 223 ? 11.006 8.128 -0.958 1.00 81.38 223 GLN A C 1
ATOM 1763 O O . GLN A 1 223 ? 9.816 8.013 -0.682 1.00 81.38 223 GLN A O 1
ATOM 1768 N N . ALA A 1 224 ? 11.494 7.675 -2.111 1.00 74.94 224 ALA A N 1
ATOM 1769 C CA . ALA A 1 224 ? 10.697 6.880 -3.047 1.00 74.94 224 ALA A CA 1
ATOM 1770 C C . ALA A 1 224 ? 10.689 5.375 -2.693 1.00 74.94 224 ALA A C 1
ATOM 1772 O O . ALA A 1 224 ? 10.261 4.558 -3.505 1.00 74.94 224 ALA A O 1
ATOM 1773 N N . CYS A 1 225 ? 11.206 4.992 -1.519 1.00 73.12 225 CYS A N 1
ATOM 1774 C CA . CYS A 1 225 ? 11.335 3.595 -1.107 1.00 73.12 225 CYS A CA 1
ATOM 1775 C C . CYS A 1 225 ? 10.073 3.107 -0.388 1.00 73.12 225 CYS A C 1
ATOM 1777 O O . CYS A 1 225 ? 9.635 3.740 0.570 1.00 73.12 225 CYS A O 1
ATOM 1779 N N . GLU A 1 226 ? 9.556 1.928 -0.753 1.00 72.19 226 GLU A N 1
ATOM 1780 C CA . GLU A 1 226 ? 8.497 1.262 0.032 1.00 72.19 226 GLU A CA 1
ATOM 1781 C C . GLU A 1 226 ? 8.955 0.980 1.472 1.00 72.19 226 GLU A C 1
ATOM 1783 O O . GLU A 1 226 ? 8.156 1.035 2.400 1.00 72.19 226 GLU A O 1
ATOM 1788 N N . CYS A 1 227 ? 10.259 0.770 1.668 1.00 75.75 227 CYS A N 1
ATOM 1789 C CA . CYS A 1 227 ? 10.883 0.533 2.968 1.00 75.75 227 CYS A CA 1
ATOM 1790 C C . CYS A 1 227 ? 10.760 1.695 3.968 1.00 75.75 227 CYS A C 1
ATOM 1792 O O . CYS A 1 227 ? 11.094 1.525 5.137 1.00 75.75 227 CYS A O 1
ATOM 1794 N N . GLU A 1 228 ? 10.304 2.877 3.536 1.00 83.88 228 GLU A N 1
ATOM 1795 C CA . GLU A 1 228 ? 9.997 3.985 4.445 1.00 83.88 228 GLU A CA 1
ATOM 1796 C C . GLU A 1 228 ? 8.776 3.672 5.331 1.00 83.88 228 GLU A C 1
ATOM 1798 O O . GLU A 1 228 ? 8.656 4.205 6.436 1.00 83.88 228 GLU A O 1
ATOM 1803 N N . ARG A 1 229 ? 7.868 2.801 4.867 1.00 87.25 229 ARG A N 1
ATOM 1804 C CA . ARG A 1 229 ? 6.763 2.275 5.674 1.00 87.25 229 ARG A CA 1
ATOM 1805 C C . ARG A 1 229 ? 7.273 1.156 6.582 1.00 87.25 229 ARG A C 1
ATOM 1807 O O . ARG A 1 229 ? 7.981 0.259 6.134 1.00 87.25 229 ARG A O 1
ATOM 1814 N N . SER A 1 230 ? 6.844 1.174 7.843 1.00 85.44 230 SER A N 1
ATOM 1815 C CA . SER A 1 230 ? 7.114 0.099 8.802 1.00 85.44 230 SER A CA 1
ATOM 1816 C C . SER A 1 230 ? 5.815 -0.549 9.261 1.00 85.44 230 SER A C 1
ATOM 1818 O O . SER A 1 230 ? 5.016 0.067 9.960 1.00 85.44 230 SER A O 1
ATOM 1820 N N . ASP A 1 231 ? 5.626 -1.817 8.913 1.00 82.25 231 ASP A N 1
ATOM 1821 C CA . ASP A 1 231 ? 4.497 -2.617 9.398 1.00 82.25 231 ASP A CA 1
ATOM 1822 C C . ASP A 1 231 ? 4.870 -3.469 10.624 1.00 82.25 231 ASP A C 1
ATOM 1824 O O . ASP A 1 231 ? 4.112 -4.350 11.042 1.00 82.25 231 ASP A O 1
ATOM 1828 N N . GLU A 1 232 ? 6.024 -3.196 11.243 1.00 85.75 232 GLU A N 1
ATOM 1829 C CA . GLU A 1 232 ? 6.497 -3.947 12.400 1.00 85.75 232 GLU A CA 1
ATOM 1830 C C . GLU A 1 232 ? 5.591 -3.719 13.625 1.00 85.75 232 GLU A C 1
ATOM 1832 O O . GLU A 1 232 ? 5.162 -2.589 13.915 1.00 85.75 232 GLU A O 1
ATOM 1837 N N . PRO A 1 233 ? 5.249 -4.789 14.365 1.00 88.44 233 PRO A N 1
ATOM 1838 C CA . PRO A 1 233 ? 4.515 -4.670 15.612 1.00 88.44 233 PRO A CA 1
ATOM 1839 C C . PRO A 1 233 ? 5.405 -4.079 16.698 1.00 88.44 233 PRO A C 1
ATOM 1841 O O . PRO A 1 233 ? 6.513 -4.548 16.949 1.00 88.44 233 PRO A O 1
ATOM 1844 N N . THR A 1 234 ? 4.884 -3.074 17.395 1.00 92.25 234 THR A N 1
ATOM 1845 C CA . THR A 1 234 ? 5.564 -2.490 18.552 1.00 92.25 234 THR A CA 1
ATOM 1846 C C . THR A 1 234 ? 4.671 -2.533 19.781 1.00 92.25 234 THR A C 1
ATOM 1848 O O . THR A 1 234 ? 3.447 -2.433 19.698 1.00 92.25 234 THR A O 1
ATOM 1851 N N . LEU A 1 235 ? 5.283 -2.630 20.962 1.00 93.62 235 LEU A N 1
ATOM 1852 C CA . LEU A 1 235 ? 4.545 -2.583 22.224 1.00 93.62 235 LEU A CA 1
ATOM 1853 C C . LEU A 1 235 ? 3.780 -1.253 22.393 1.00 93.62 235 LEU A C 1
ATOM 1855 O O . LEU A 1 235 ? 2.693 -1.229 22.967 1.00 93.62 235 LEU A O 1
ATOM 1859 N N . ALA A 1 236 ? 4.317 -0.157 21.843 1.00 91.56 236 ALA A N 1
ATOM 1860 C CA . ALA A 1 236 ? 3.655 1.145 21.831 1.00 91.56 236 ALA A CA 1
ATOM 1861 C C . ALA A 1 236 ? 2.323 1.110 21.060 1.00 91.56 236 ALA A C 1
ATOM 1863 O O . ALA A 1 236 ? 1.328 1.631 21.560 1.00 91.56 236 ALA A O 1
ATOM 1864 N N . GLN A 1 237 ? 2.277 0.440 19.900 1.00 93.56 237 GLN A N 1
ATOM 1865 C CA . GLN A 1 237 ? 1.034 0.231 19.145 1.00 93.56 237 GLN A CA 1
ATOM 1866 C C . GLN A 1 237 ? 0.008 -0.543 19.982 1.00 93.56 237 GLN A C 1
ATOM 1868 O O . GLN A 1 237 ? -1.149 -0.135 20.062 1.00 93.56 237 GLN A O 1
ATOM 1873 N N . THR A 1 238 ? 0.428 -1.613 20.666 1.00 92.56 238 THR A N 1
ATOM 1874 C CA . THR A 1 238 ? -0.463 -2.399 21.533 1.00 92.56 238 THR A CA 1
ATOM 1875 C C . THR A 1 238 ? -1.060 -1.545 22.648 1.00 92.56 238 THR A C 1
ATOM 1877 O O . THR A 1 238 ? -2.280 -1.510 22.812 1.00 92.56 238 THR A O 1
ATOM 1880 N N . PHE A 1 239 ? -0.231 -0.801 23.385 1.00 94.19 239 PHE A N 1
ATOM 1881 C CA . PHE A 1 239 ? -0.731 0.086 24.437 1.00 94.19 239 PHE A CA 1
ATOM 1882 C C . PHE A 1 239 ? -1.642 1.181 23.888 1.00 94.19 239 PHE A C 1
ATOM 1884 O O . PHE A 1 239 ? -2.621 1.540 24.542 1.00 94.19 239 PHE A O 1
ATOM 1891 N N . GLN A 1 240 ? -1.369 1.671 22.676 1.00 93.00 240 GLN A N 1
ATOM 1892 C CA . GLN A 1 240 ? -2.210 2.669 22.035 1.00 93.00 240 GLN A CA 1
ATOM 1893 C C . GLN A 1 240 ? -3.632 2.154 21.764 1.00 93.00 240 GLN A C 1
ATOM 1895 O O . GLN A 1 240 ? -4.589 2.908 21.947 1.00 93.00 240 GLN A O 1
ATOM 1900 N N . VAL A 1 241 ? -3.780 0.887 21.366 1.00 91.00 241 VAL A N 1
ATOM 1901 C CA . VAL A 1 241 ? -5.091 0.260 21.116 1.00 91.00 241 VAL A CA 1
ATOM 1902 C C . VAL A 1 241 ? -5.801 -0.127 22.415 1.00 91.00 241 VAL A C 1
ATOM 1904 O O . VAL A 1 241 ? -7.017 0.001 22.494 1.00 91.00 241 VAL A O 1
ATOM 1907 N N . VAL A 1 242 ? -5.070 -0.579 23.438 1.00 90.88 242 VAL A N 1
ATOM 1908 C CA . VAL A 1 242 ? -5.676 -1.058 24.695 1.00 90.88 242 VAL A CA 1
ATOM 1909 C C . VAL A 1 242 ? -6.145 0.091 25.588 1.00 90.88 242 VAL A C 1
ATOM 1911 O O . VAL A 1 242 ? -7.253 0.052 26.115 1.00 90.88 242 VAL A O 1
ATOM 1914 N N . SER A 1 243 ? -5.306 1.106 25.796 1.00 89.19 243 SER A N 1
ATOM 1915 C CA . SER A 1 243 ? -5.591 2.181 26.759 1.00 89.19 243 SER A CA 1
ATOM 1916 C C . SER A 1 243 ? -4.878 3.487 26.414 1.00 89.19 243 SER A C 1
ATOM 1918 O O . SER A 1 243 ? -4.518 4.268 27.299 1.00 89.19 243 SER A O 1
ATOM 1920 N N . GLY A 1 244 ? -4.601 3.706 25.132 1.00 92.19 244 GLY A N 1
ATOM 1921 C CA . GLY A 1 244 ? -3.770 4.813 24.693 1.00 92.19 244 GLY A CA 1
ATOM 1922 C C . GLY A 1 244 ? -4.468 6.170 24.720 1.00 92.19 244 GLY A C 1
ATOM 1923 O O . GLY A 1 244 ? -5.693 6.251 24.600 1.00 92.19 244 GLY A O 1
ATOM 1924 N N . PRO A 1 245 ? -3.691 7.264 24.774 1.00 91.12 245 PRO A N 1
ATOM 1925 C CA . PRO A 1 245 ? -4.224 8.622 24.853 1.00 91.12 245 PRO A CA 1
ATOM 1926 C C . PRO A 1 245 ? -5.122 8.986 23.664 1.00 91.12 245 PRO A C 1
ATOM 1928 O O . PRO A 1 245 ? -6.182 9.561 23.872 1.00 91.12 245 PRO A O 1
ATOM 1931 N N . ILE A 1 246 ? -4.752 8.600 22.436 1.00 91.56 246 ILE A N 1
ATOM 1932 C CA . ILE A 1 246 ? -5.516 8.944 21.220 1.00 91.56 246 ILE A CA 1
ATOM 1933 C C . ILE A 1 246 ? -6.906 8.288 21.222 1.00 91.56 246 ILE A C 1
ATOM 1935 O O . ILE A 1 246 ? -7.901 8.940 20.912 1.00 91.56 246 ILE A O 1
ATOM 1939 N N . LEU A 1 247 ? -7.001 7.014 21.618 1.00 89.38 247 LEU A N 1
ATOM 1940 C CA . LEU A 1 247 ? -8.289 6.327 21.731 1.00 89.38 247 LEU A CA 1
ATOM 1941 C C . LEU A 1 247 ? -9.141 6.932 22.855 1.00 89.38 247 LEU A C 1
ATOM 1943 O O . LEU A 1 247 ? -10.322 7.210 22.651 1.00 89.38 247 LEU A O 1
ATOM 1947 N N . ASN A 1 248 ? -8.530 7.203 24.012 1.00 90.44 248 ASN A N 1
ATOM 1948 C CA . ASN A 1 248 ? -9.208 7.849 25.134 1.00 90.44 248 ASN A CA 1
ATOM 1949 C C . ASN A 1 248 ? -9.715 9.250 24.776 1.00 90.44 248 ASN A C 1
ATOM 1951 O O . ASN A 1 248 ? -10.811 9.614 25.187 1.00 90.44 248 ASN A O 1
ATOM 1955 N N . GLU A 1 249 ? -8.971 10.022 23.981 1.00 89.75 249 GLU A N 1
ATOM 1956 C CA . GLU A 1 249 ? -9.424 11.317 23.472 1.00 89.75 249 GLU A CA 1
ATOM 1957 C C . GLU A 1 249 ? -10.702 11.159 22.639 1.00 89.75 249 GLU A C 1
ATOM 1959 O O . GLU A 1 249 ? -11.683 11.863 22.879 1.00 89.75 249 GLU A O 1
ATOM 1964 N N . LEU A 1 250 ? -10.727 10.214 21.691 1.00 89.75 250 LEU A N 1
ATOM 1965 C CA . LEU A 1 250 ? -11.909 9.963 20.861 1.00 89.75 250 LEU A CA 1
ATOM 1966 C C . LEU A 1 250 ? -13.120 9.524 21.701 1.00 89.75 250 LEU A C 1
ATOM 1968 O O . LEU A 1 250 ? -14.235 9.990 21.457 1.00 89.75 250 LEU A O 1
ATOM 1972 N N . LEU A 1 251 ? -12.897 8.686 22.716 1.00 90.19 251 LEU A N 1
ATOM 1973 C CA . LEU A 1 251 ? -13.924 8.229 23.659 1.00 90.19 251 LEU A CA 1
ATOM 1974 C C . LEU A 1 251 ? -14.410 9.333 24.613 1.00 90.19 251 LEU A C 1
ATOM 1976 O O . LEU A 1 251 ? -15.576 9.338 25.004 1.00 90.19 251 LEU A O 1
ATOM 1980 N N . ALA A 1 252 ? -13.542 10.275 24.985 1.00 89.19 252 ALA A N 1
ATOM 1981 C CA . ALA A 1 252 ? -13.865 11.364 25.904 1.00 89.19 252 ALA A CA 1
ATOM 1982 C C . ALA A 1 252 ? -14.579 12.543 25.226 1.00 89.19 252 ALA A C 1
ATOM 1984 O O . ALA A 1 252 ? -15.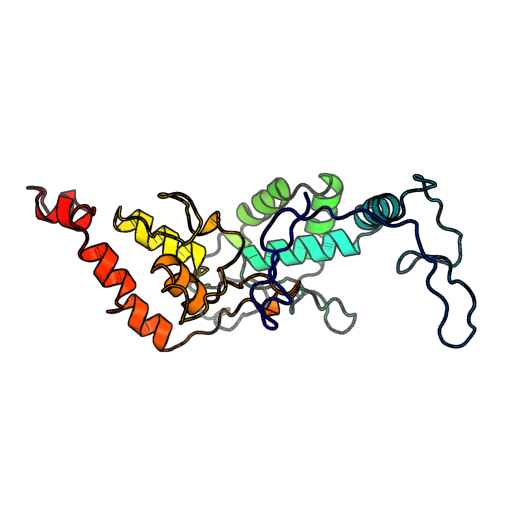158 13.388 25.914 1.00 89.19 252 ALA A O 1
ATOM 1985 N N . ARG A 1 253 ? -14.556 12.626 23.888 1.00 87.94 253 ARG A N 1
ATOM 1986 C CA . ARG A 1 253 ? -15.265 13.679 23.151 1.00 87.94 253 ARG A CA 1
ATOM 1987 C C . ARG A 1 253 ? -16.754 13.669 23.483 1.00 87.94 253 ARG A C 1
ATOM 1989 O O . ARG A 1 253 ? -17.401 12.627 23.501 1.00 87.94 253 ARG A O 1
ATOM 1996 N N . GLY A 1 254 ? -17.301 14.864 23.713 1.00 77.94 254 GLY A N 1
ATOM 1997 C CA . GLY A 1 254 ? -18.704 15.044 24.096 1.00 77.94 254 GLY A CA 1
ATOM 1998 C C . GLY A 1 254 ? -19.709 14.563 23.044 1.00 77.94 254 GLY A C 1
ATOM 1999 O O . GLY A 1 254 ? -20.860 14.325 23.386 1.00 77.94 254 GLY A O 1
ATOM 2000 N N . THR A 1 255 ? -19.270 14.397 21.796 1.00 80.06 255 THR A N 1
ATOM 2001 C CA . THR A 1 255 ? -20.048 13.870 20.673 1.00 80.06 255 THR A CA 1
ATOM 2002 C C . THR A 1 255 ? -19.333 12.650 20.091 1.00 80.06 255 THR A C 1
ATOM 2004 O O . THR A 1 255 ? -18.382 12.771 19.316 1.00 80.06 255 THR A O 1
ATOM 2007 N N . ASN A 1 256 ? -19.770 11.460 20.496 1.00 89.25 256 ASN A N 1
ATOM 2008 C CA . ASN A 1 256 ? -19.369 10.197 19.889 1.00 89.25 256 ASN A CA 1
ATOM 2009 C C . ASN A 1 256 ? -20.513 9.184 20.007 1.00 89.25 256 ASN A C 1
ATOM 2011 O O . ASN A 1 256 ? -21.368 9.286 20.888 1.00 89.25 256 ASN A O 1
ATOM 2015 N N . ARG A 1 257 ? -20.504 8.191 19.119 1.00 90.12 257 ARG A N 1
ATOM 2016 C CA . ARG A 1 257 ? -21.569 7.196 18.987 1.00 90.12 257 ARG A CA 1
ATOM 2017 C C . ARG A 1 257 ? -21.806 6.422 20.283 1.00 90.12 257 ARG A C 1
ATOM 2019 O O . ARG A 1 257 ? -22.949 6.155 20.623 1.00 90.12 257 ARG A O 1
ATOM 2026 N N . LEU A 1 258 ? -20.744 6.102 21.027 1.00 87.81 258 LEU A N 1
ATOM 2027 C CA . LEU A 1 258 ? -20.862 5.389 22.299 1.00 87.81 258 LEU A CA 1
ATOM 2028 C C . LEU A 1 258 ? -21.631 6.217 23.336 1.00 87.81 258 LEU A C 1
ATOM 2030 O O . LEU A 1 258 ? -22.480 5.688 24.046 1.00 87.81 258 LEU A O 1
ATOM 2034 N N . ARG A 1 259 ? -21.361 7.519 23.420 1.00 86.19 259 ARG A N 1
ATOM 2035 C CA . ARG A 1 259 ? -22.060 8.426 24.330 1.00 86.19 259 ARG A CA 1
ATOM 2036 C C . ARG A 1 259 ? -23.513 8.634 23.912 1.00 86.19 259 ARG A C 1
ATOM 2038 O O . ARG A 1 259 ? -24.379 8.658 24.782 1.00 86.19 259 ARG A O 1
ATOM 2045 N N . ASP A 1 260 ? -23.773 8.721 22.608 1.00 87.56 260 ASP A N 1
ATOM 2046 C CA . ASP A 1 260 ? -25.134 8.776 22.068 1.00 87.56 260 ASP A CA 1
ATOM 2047 C C . ASP A 1 260 ? -25.919 7.505 22.438 1.00 87.56 260 ASP A C 1
ATOM 2049 O O . ASP A 1 260 ? -27.069 7.588 22.864 1.00 87.56 260 ASP A O 1
ATOM 2053 N N . TRP A 1 261 ? -25.279 6.333 22.364 1.00 87.38 261 TRP A N 1
ATOM 2054 C CA . TRP A 1 261 ? -25.861 5.055 22.782 1.00 87.38 261 TRP A CA 1
ATOM 2055 C C . TRP A 1 261 ? -26.101 4.968 24.287 1.00 87.38 261 TRP A C 1
ATOM 2057 O O . TRP A 1 261 ? -27.199 4.600 24.696 1.00 87.38 261 TRP A O 1
ATOM 2067 N N . LEU A 1 262 ? -25.132 5.370 25.114 1.00 86.50 262 LEU A N 1
ATOM 2068 C CA . LEU A 1 262 ? -25.277 5.405 26.575 1.00 86.50 262 LEU A CA 1
ATOM 2069 C C . LEU A 1 262 ? -26.367 6.384 27.041 1.00 86.50 262 LEU A C 1
ATOM 2071 O O . LEU A 1 262 ? -26.957 6.189 28.100 1.00 86.50 262 LEU A O 1
ATOM 2075 N N . GLY A 1 263 ? -26.625 7.445 26.271 1.00 85.44 263 GLY A N 1
ATOM 2076 C CA . GLY A 1 263 ? -27.732 8.375 26.505 1.00 85.44 263 GLY A CA 1
ATOM 2077 C C . GLY A 1 263 ? -29.073 7.909 25.927 1.00 85.44 263 GLY A C 1
ATOM 2078 O O . GLY A 1 263 ? -30.110 8.506 26.232 1.00 85.44 263 GLY A O 1
ATOM 2079 N N . SER A 1 264 ? -29.073 6.871 25.090 1.00 86.50 264 SER A N 1
ATOM 2080 C CA . SER A 1 264 ? -30.281 6.319 24.484 1.00 86.50 264 SER A CA 1
ATOM 2081 C C . SER A 1 264 ? -31.017 5.390 25.457 1.00 86.50 264 SER A C 1
ATOM 2083 O O . SER A 1 264 ? -30.437 4.842 26.388 1.00 86.50 264 SER A O 1
ATOM 2085 N N . LYS A 1 265 ? -32.321 5.198 25.237 1.00 85.88 265 LYS A N 1
ATOM 2086 C CA . LYS A 1 265 ? -33.132 4.205 25.969 1.00 85.88 265 LYS A CA 1
ATOM 2087 C C . LYS A 1 265 ? -33.168 2.842 25.265 1.00 85.88 265 LYS A C 1
ATOM 2089 O O . LYS A 1 265 ? -34.073 2.057 25.533 1.00 85.88 265 LYS A O 1
ATOM 2094 N N . LEU A 1 266 ? -32.274 2.625 24.302 1.00 84.31 266 LEU A N 1
ATOM 2095 C CA . LEU A 1 266 ? -32.234 1.397 23.519 1.00 84.31 266 LEU A CA 1
ATOM 2096 C C . LEU A 1 266 ? -31.670 0.266 24.377 1.00 84.31 266 LEU A C 1
ATOM 2098 O O . LEU A 1 266 ? -30.741 0.479 25.157 1.00 84.31 266 LEU A O 1
ATOM 2102 N N . ASP A 1 267 ? -32.249 -0.922 24.236 1.00 83.44 267 ASP A N 1
ATOM 2103 C CA . ASP A 1 267 ? -31.700 -2.129 24.850 1.00 83.44 267 ASP A CA 1
ATOM 2104 C C . ASP A 1 267 ? -30.455 -2.614 24.085 1.00 83.44 267 ASP A C 1
ATOM 2106 O O . ASP A 1 267 ? -30.219 -2.218 22.942 1.00 83.44 267 ASP A O 1
ATOM 2110 N N . SER A 1 268 ? -29.661 -3.491 24.697 1.00 79.56 268 SER A N 1
ATOM 2111 C CA . SER A 1 268 ? -28.419 -4.021 24.118 1.00 79.56 268 SER A CA 1
ATOM 2112 C C . SER A 1 268 ? -28.656 -4.676 22.751 1.00 79.56 268 SER A C 1
ATOM 2114 O O . SER A 1 268 ? -27.897 -4.423 21.819 1.00 79.56 268 SER A O 1
ATOM 2116 N N . ASP A 1 269 ? -29.760 -5.412 22.594 1.00 80.25 269 ASP A N 1
ATOM 2117 C CA . ASP A 1 269 ? -30.158 -6.058 21.331 1.00 80.25 269 ASP A CA 1
ATOM 2118 C C . ASP A 1 269 ? -30.596 -5.062 20.242 1.00 80.25 269 ASP A C 1
ATOM 2120 O O . ASP A 1 269 ? -30.706 -5.419 19.073 1.00 80.25 269 ASP A O 1
ATOM 2124 N N . GLN A 1 270 ? -30.875 -3.809 20.610 1.00 75.62 270 GLN A N 1
ATOM 2125 C CA . GLN A 1 270 ? -31.229 -2.735 19.677 1.00 75.62 270 GLN A CA 1
ATOM 2126 C C . GLN A 1 270 ? -30.016 -1.879 19.281 1.00 75.62 270 GLN A C 1
ATOM 2128 O O . GLN A 1 270 ? -30.134 -1.030 18.394 1.00 75.62 270 GLN A O 1
ATOM 2133 N N . LEU A 1 271 ? -28.879 -2.057 19.962 1.00 70.56 271 LEU A N 1
ATOM 2134 C CA . LEU A 1 271 ? -27.639 -1.305 19.751 1.00 70.56 271 LEU A CA 1
ATOM 2135 C C . LEU A 1 271 ? -26.609 -2.050 18.883 1.00 70.56 271 LEU A C 1
ATOM 2137 O O . LEU A 1 271 ? -25.718 -1.395 18.336 1.00 70.56 271 LEU A O 1
ATOM 2141 N N . ILE A 1 272 ? -26.718 -3.379 18.775 1.00 61.78 272 ILE A N 1
ATOM 2142 C CA . ILE A 1 272 ? -25.840 -4.278 17.997 1.00 61.78 272 ILE A CA 1
ATOM 2143 C C . ILE A 1 272 ? -26.456 -4.545 16.621 1.00 61.78 272 ILE A C 1
ATOM 2145 O O . ILE A 1 272 ? -25.690 -4.509 15.629 1.00 61.78 272 ILE A O 1
#

Radius of gyration: 24.66 Å; chains: 1; bounding box: 69×66×59 Å

Sequence (272 aa):
MLENNRRDKNDSHEFDGEQLVLIGEGKEVEHPGTGKSVKPRFLSTPHSPLSTPHSDDRLLNVADWLTSPNNRRFAEAQVNRIWFHLLGRGIVDPIDDFRATNPPSNPAVLVALTDDFIAHRFDVQHLIRTIMASRTYQLAADPNETNRDDESNFSHAIVRRLSAEQLADSFSQVLGAKLNFSGYPANTRAAQLAGVRTFRRRESDPASGDQLLTMFGKPPRLQACECERSDEPTLAQTFQVVSGPILNELLARGTNRLRDWLGSKLDSDQLI

pLDDT: mean 85.94, std 11.51, range [45.19, 98.62]

Secondary structure (DSSP, 8-state):
-------SSS-TT---S---------PPEEPTTT-PEEPP--TT--S-----SSSS-HHHHHHHHHT-TT-HHHHHHHHHHHHHHHHSS-SSSSTT--BTTB--SSHHHHHHHHHHHHHTTT-HHHHHHHHHTSTTTT--SS--TTTTT-SSS-SSPPP-PPPHHHHHHHHHHHHS-PPP-TTS-TT--GGG-SSPPP--TTT-PPPHHHHHHHHTT-----SS-GGGS-----HHHHHHHHH-HHHHHHHHSSS-HHHHHHTS---HHHH-